Protein AF-A0A1W0WUJ1-F1 (afdb_monomer_lite)

pLDDT: mean 71.99, std 18.96, range [32.66, 98.06]

Sequence (206 aa):
MPKGAREGGKPAAVAKAQRSAKKGTQKGKTRHFTSPEELAAQAAQLDIEREGGDRIRERKAEGSGEESDETSSSGSESESSDEEVEKTKGVSALIEIENPNRVAVKNKKISELTIDTSTAGTQLSRREREEIEKESAKKLHEQLRAEGKTEQARADLARLAIIREEREQAAKKRAAEQTVKDAARASKAEATPSLKKDTPAGSGKK

InterPro domains:
  IPR019380 Casein kinase substrate, phosphoprotein PP28 [PF10252] (99-178)
  IPR039876 28kDa heat- and acid-stable phosphoprotein [PTHR22055] (19-189)

Radius of gyration: 40.78 Å; chains: 1; bounding box: 111×55×112 Å

Organism: Hypsibius exemplaris (NCBI:txid2072580)

Structure (mmCIF, N/CA/C/O backbone):
data_AF-A0A1W0WUJ1-F1
#
_entry.id   AF-A0A1W0WUJ1-F1
#
loop_
_atom_site.group_PDB
_atom_site.id
_atom_site.type_symbol
_atom_site.label_atom_id
_atom_site.label_alt_id
_atom_site.label_comp_id
_atom_site.label_asym_id
_atom_site.label_entity_id
_atom_site.label_seq_id
_atom_site.pdbx_PDB_ins_code
_atom_site.Cartn_x
_atom_site.Cartn_y
_atom_site.Cartn_z
_atom_site.occupancy
_atom_site.B_iso_or_equiv
_atom_site.auth_seq_id
_atom_site.auth_comp_id
_atom_site.auth_asym_id
_atom_site.auth_atom_id
_atom_site.pdbx_PDB_model_num
ATOM 1 N N . MET A 1 1 ? 77.839 -7.928 41.745 1.00 44.44 1 MET A N 1
ATOM 2 C CA . MET A 1 1 ? 76.501 -7.298 41.761 1.00 44.44 1 MET A CA 1
ATOM 3 C C . MET A 1 1 ? 75.631 -7.971 40.706 1.00 44.44 1 MET A C 1
ATOM 5 O O . MET A 1 1 ? 76.076 -8.048 39.568 1.00 44.44 1 MET A O 1
ATOM 9 N N . PRO A 1 2 ? 74.461 -8.516 41.079 1.00 56.06 2 PRO A N 1
ATOM 10 C CA . PRO A 1 2 ? 73.546 -9.224 40.185 1.00 56.06 2 PRO A CA 1
ATOM 11 C C . PRO A 1 2 ? 72.526 -8.253 39.579 1.00 56.06 2 PRO A C 1
ATOM 13 O O . PRO A 1 2 ? 72.126 -7.321 40.269 1.00 56.06 2 PRO A O 1
ATOM 16 N N . LYS A 1 3 ? 72.029 -8.513 38.363 1.00 54.66 3 LYS A N 1
ATOM 17 C CA . LYS A 1 3 ? 70.643 -8.185 37.979 1.00 54.66 3 LYS A CA 1
ATOM 18 C C . LYS A 1 3 ? 70.121 -9.219 36.984 1.00 54.66 3 LYS A C 1
ATOM 20 O O . LYS A 1 3 ? 70.488 -9.214 35.816 1.00 54.66 3 LYS A O 1
ATOM 25 N N . GLY A 1 4 ? 69.276 -10.112 37.491 1.00 50.88 4 GLY A N 1
ATOM 26 C CA . GLY A 1 4 ? 68.314 -10.854 36.689 1.00 50.88 4 GLY A CA 1
ATOM 27 C C . GLY A 1 4 ? 67.012 -10.063 36.529 1.00 50.88 4 GLY A C 1
ATOM 28 O O . GLY A 1 4 ? 66.715 -9.200 37.350 1.00 50.88 4 GLY A O 1
ATOM 29 N N . ALA A 1 5 ? 66.277 -10.384 35.466 1.00 56.19 5 ALA A N 1
ATOM 30 C CA . ALA A 1 5 ? 64.828 -10.241 35.246 1.00 56.19 5 ALA A CA 1
ATOM 31 C C . ALA A 1 5 ? 64.621 -10.714 33.792 1.00 56.19 5 ALA A C 1
ATOM 33 O O . ALA A 1 5 ? 65.123 -10.076 32.875 1.00 56.19 5 ALA A O 1
ATOM 34 N N . ARG A 1 6 ? 64.178 -11.935 33.471 1.00 51.16 6 ARG A N 1
ATOM 35 C CA . ARG A 1 6 ? 62.892 -12.600 33.745 1.00 51.16 6 ARG A CA 1
ATOM 36 C C . ARG A 1 6 ? 61.664 -11.711 33.520 1.00 51.16 6 ARG A C 1
ATOM 38 O O . ARG A 1 6 ? 61.441 -10.752 34.242 1.00 51.16 6 ARG A O 1
ATOM 45 N N . GLU A 1 7 ? 60.883 -12.195 32.555 1.00 50.44 7 GLU A N 1
ATOM 46 C CA . GLU A 1 7 ? 59.457 -11.999 32.294 1.00 50.44 7 GLU A CA 1
ATOM 47 C C . GLU A 1 7 ? 58.978 -10.716 31.607 1.00 50.44 7 GLU A C 1
ATOM 49 O O . GLU A 1 7 ? 59.030 -9.607 32.118 1.00 50.44 7 GLU A O 1
ATOM 54 N N . GLY A 1 8 ? 58.399 -1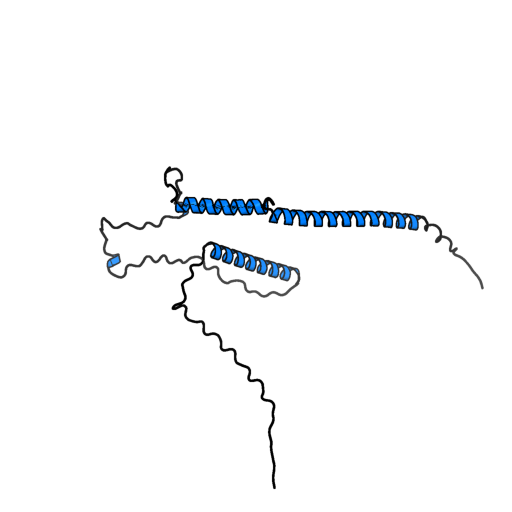0.948 30.429 1.00 46.00 8 GLY A N 1
ATOM 55 C CA . GLY A 1 8 ? 57.543 -10.032 29.688 1.00 46.00 8 GLY A CA 1
ATOM 56 C C . GLY A 1 8 ? 56.753 -10.803 28.631 1.00 46.00 8 GLY A C 1
ATOM 57 O O . GLY A 1 8 ? 56.692 -10.394 27.475 1.00 46.00 8 GLY A O 1
ATOM 58 N N . GLY A 1 9 ? 56.224 -11.978 28.998 1.00 48.25 9 GLY A N 1
ATOM 59 C CA . GLY A 1 9 ? 55.268 -12.704 28.169 1.00 48.25 9 GLY A CA 1
ATOM 60 C C . GLY A 1 9 ? 54.026 -11.839 27.977 1.00 48.25 9 GLY A C 1
ATOM 61 O O . GLY A 1 9 ? 53.421 -11.393 28.949 1.00 48.25 9 GLY A O 1
ATOM 62 N N . LYS A 1 10 ? 53.676 -11.561 26.719 1.00 56.03 10 LYS A N 1
ATOM 63 C CA . LYS A 1 10 ? 52.449 -10.846 26.351 1.00 56.03 10 LYS A CA 1
ATOM 64 C C . LYS A 1 10 ? 51.261 -11.532 27.047 1.00 56.03 10 LYS A C 1
ATOM 66 O O . LYS A 1 10 ? 51.126 -12.746 26.884 1.00 56.03 10 LYS A O 1
ATOM 71 N N . PRO A 1 11 ? 50.407 -10.822 27.804 1.00 51.59 11 PRO A N 1
ATOM 72 C CA . PRO A 1 11 ? 49.261 -11.465 28.422 1.00 51.59 11 PRO A CA 1
ATOM 73 C C . PRO A 1 11 ? 48.310 -11.945 27.323 1.00 51.59 11 PRO A C 1
ATOM 75 O O . PRO A 1 11 ? 47.863 -11.164 26.480 1.00 51.59 11 PRO A O 1
ATOM 78 N N . ALA A 1 12 ? 48.034 -13.249 27.329 1.00 54.56 12 ALA A N 1
ATOM 79 C CA . ALA A 1 12 ? 46.986 -13.862 26.534 1.00 54.56 12 ALA A CA 1
ATOM 80 C C . ALA A 1 12 ? 45.669 -13.110 26.772 1.00 54.56 12 ALA A C 1
ATOM 82 O O . ALA A 1 12 ? 45.297 -12.837 27.916 1.00 54.56 12 ALA A O 1
ATOM 83 N N . ALA A 1 13 ? 44.972 -12.761 25.691 1.00 53.78 13 ALA A N 1
ATOM 84 C CA . ALA A 1 13 ? 43.643 -12.179 25.765 1.00 53.78 13 ALA A CA 1
ATOM 85 C C . ALA A 1 13 ? 42.727 -13.141 26.534 1.00 53.78 13 ALA A C 1
ATOM 87 O O . ALA A 1 13 ? 42.386 -14.219 26.049 1.00 53.78 13 ALA A O 1
ATOM 88 N N . VAL A 1 14 ? 42.347 -12.757 27.753 1.00 51.81 14 VAL A N 1
ATOM 89 C CA . VAL A 1 14 ? 41.320 -13.448 28.528 1.00 51.81 14 VAL A CA 1
ATOM 90 C C . VAL A 1 14 ? 40.022 -13.313 27.740 1.00 51.81 14 VAL A C 1
ATOM 92 O O . VAL A 1 14 ? 39.426 -12.236 27.685 1.00 51.81 14 VAL A O 1
ATOM 95 N N . ALA A 1 15 ? 39.609 -14.400 27.090 1.00 56.72 15 ALA A N 1
ATOM 96 C CA . ALA A 1 15 ? 38.311 -14.504 26.450 1.00 56.72 15 ALA A CA 1
ATOM 97 C C . ALA A 1 15 ? 37.241 -14.198 27.505 1.00 56.72 15 ALA A C 1
ATOM 99 O O .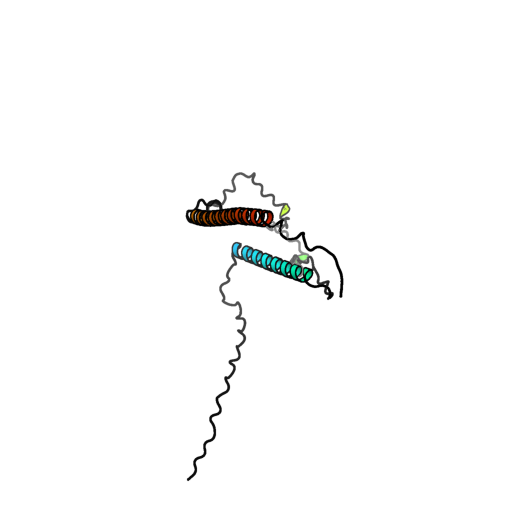 ALA A 1 15 ? 37.017 -14.960 28.447 1.00 56.72 15 ALA A O 1
ATOM 100 N N . LYS A 1 16 ? 36.611 -13.030 27.378 1.00 54.12 16 LYS A N 1
ATOM 101 C CA . LYS A 1 16 ? 35.491 -12.623 28.217 1.00 54.12 16 LYS A CA 1
ATOM 102 C C . LYS A 1 16 ? 34.333 -13.555 27.882 1.00 54.12 16 LYS A C 1
ATOM 104 O O . LYS A 1 16 ? 33.637 -13.339 26.895 1.00 54.12 16 LYS A O 1
ATOM 109 N N . ALA A 1 17 ? 34.167 -14.607 28.682 1.00 56.97 17 ALA A N 1
ATOM 110 C CA . ALA A 1 17 ? 33.019 -15.495 28.617 1.00 56.97 17 ALA A CA 1
ATOM 111 C C . ALA A 1 17 ? 31.746 -14.638 28.583 1.00 56.97 17 ALA A C 1
ATOM 113 O O . ALA A 1 17 ? 31.459 -13.886 29.523 1.00 56.97 17 ALA A O 1
ATOM 114 N N . GLN A 1 18 ? 31.021 -14.704 27.466 1.00 59.91 18 GLN A N 1
ATOM 115 C CA . GLN A 1 18 ? 29.701 -14.112 27.340 1.00 59.91 18 GLN A CA 1
ATOM 116 C C . GLN A 1 18 ? 28.813 -14.817 28.362 1.00 59.91 18 GLN A C 1
ATOM 118 O O . GLN A 1 18 ? 28.440 -15.975 28.196 1.00 59.91 18 GLN A O 1
ATOM 123 N N . ARG A 1 19 ? 28.535 -14.138 29.478 1.00 56.25 19 ARG A N 1
ATOM 124 C CA . ARG A 1 19 ? 27.577 -14.621 30.471 1.00 56.25 19 ARG A CA 1
ATOM 125 C C . ARG A 1 19 ? 26.237 -14.726 29.754 1.00 56.25 19 ARG A C 1
ATOM 127 O O . ARG A 1 19 ? 25.692 -13.706 29.337 1.00 56.25 19 ARG A O 1
ATOM 134 N N . SER A 1 20 ? 25.736 -15.947 29.593 1.00 58.91 20 SER A N 1
ATOM 135 C CA . SER A 1 20 ? 24.393 -16.221 29.089 1.00 58.91 20 SER A CA 1
ATOM 136 C C . SER A 1 20 ? 23.399 -15.354 29.858 1.00 58.91 20 SER A C 1
ATOM 138 O O . SER A 1 20 ? 23.287 -15.479 31.083 1.00 58.91 20 SER A O 1
ATOM 140 N N . ALA A 1 21 ? 22.722 -14.443 29.158 1.00 61.56 21 ALA A N 1
ATOM 141 C CA . ALA A 1 21 ? 21.706 -13.586 29.743 1.00 61.56 21 ALA A CA 1
ATOM 142 C C . ALA A 1 21 ? 20.645 -14.474 30.403 1.00 61.56 21 ALA A C 1
ATOM 144 O O . ALA A 1 21 ? 19.904 -15.198 29.739 1.00 61.56 21 ALA A O 1
ATOM 145 N N . LYS A 1 22 ? 20.607 -14.457 31.736 1.00 61.78 22 LYS A N 1
ATOM 146 C CA . LYS A 1 22 ? 19.584 -15.142 32.518 1.00 61.78 22 LYS A CA 1
ATOM 147 C C . LYS A 1 22 ? 18.243 -14.538 32.104 1.00 61.78 22 LYS A C 1
ATOM 149 O O . LYS A 1 22 ? 18.029 -13.353 32.341 1.00 61.78 22 LYS A O 1
ATOM 154 N N . LYS A 1 23 ? 17.393 -15.330 31.433 1.00 66.19 23 LYS A N 1
ATOM 155 C CA . LYS A 1 23 ? 16.030 -14.961 31.011 1.00 66.19 23 LYS A CA 1
ATOM 156 C C . LYS A 1 23 ? 15.307 -14.394 32.236 1.00 66.19 23 LYS A C 1
ATOM 158 O O . LYS A 1 23 ? 14.924 -15.134 33.139 1.00 66.19 23 LYS A O 1
ATOM 163 N N . GLY A 1 24 ? 15.252 -13.066 32.311 1.00 58.81 24 GLY A N 1
ATOM 164 C CA . GLY A 1 24 ? 14.667 -12.340 33.426 1.00 58.81 24 GLY A CA 1
ATOM 165 C C . GLY A 1 24 ? 13.202 -12.719 33.537 1.00 58.81 24 GLY A C 1
ATOM 166 O O . GLY A 1 24 ? 12.468 -12.702 32.552 1.00 58.81 24 GLY A O 1
ATOM 167 N N . THR A 1 25 ? 12.799 -13.113 34.735 1.00 65.00 25 THR A N 1
ATOM 168 C CA . THR A 1 25 ? 11.425 -13.460 35.072 1.00 65.00 25 THR A CA 1
ATOM 169 C C . THR A 1 25 ? 10.477 -12.345 34.635 1.00 65.00 25 THR A C 1
ATOM 171 O O . THR A 1 25 ? 10.680 -11.190 35.004 1.00 65.00 25 THR A O 1
ATOM 174 N N . GLN A 1 26 ? 9.418 -12.704 33.906 1.00 69.81 26 GLN A N 1
ATOM 175 C CA . GLN A 1 26 ? 8.281 -11.860 33.508 1.00 69.81 26 GLN A CA 1
ATOM 176 C C . GLN A 1 26 ? 7.439 -11.421 34.730 1.00 69.81 26 GLN A C 1
ATOM 178 O O . GLN A 1 26 ? 6.215 -11.457 34.716 1.00 69.81 26 GLN A O 1
ATOM 183 N N . LYS A 1 27 ? 8.069 -11.090 35.855 1.00 72.94 27 LYS A N 1
ATOM 184 C CA . LYS A 1 27 ? 7.406 -10.574 37.050 1.00 72.94 27 LYS A CA 1
ATOM 185 C C . LYS A 1 27 ? 7.822 -9.114 37.166 1.00 72.94 27 LYS A C 1
ATOM 187 O O . LYS A 1 27 ? 8.995 -8.828 37.368 1.00 72.94 27 LYS A O 1
ATOM 192 N N . GLY A 1 28 ? 6.873 -8.208 36.940 1.00 73.44 28 GLY A N 1
ATOM 193 C CA . GLY A 1 28 ? 7.101 -6.757 36.954 1.00 73.44 28 GLY A CA 1
ATOM 194 C C . GLY A 1 28 ? 7.360 -6.111 35.588 1.00 73.44 28 GLY A C 1
ATOM 195 O O . GLY A 1 28 ? 7.469 -4.891 35.522 1.00 73.44 28 GLY A O 1
ATOM 196 N N . LYS A 1 29 ? 7.410 -6.879 34.489 1.00 80.00 29 LYS A N 1
ATOM 197 C CA . LYS A 1 29 ? 7.387 -6.297 33.139 1.00 80.00 29 LYS A CA 1
ATOM 198 C C . LYS A 1 29 ? 5.946 -5.940 32.778 1.00 80.00 29 LYS A C 1
ATOM 200 O O . LYS A 1 29 ? 5.048 -6.762 32.962 1.00 80.00 29 LYS A O 1
ATOM 205 N N . THR A 1 30 ? 5.732 -4.717 32.299 1.00 78.94 30 THR A N 1
ATOM 206 C CA . THR A 1 30 ? 4.429 -4.242 31.823 1.00 78.94 30 THR A CA 1
ATOM 207 C C . THR A 1 30 ? 3.851 -5.250 30.835 1.00 78.94 30 THR A C 1
ATOM 209 O O . THR A 1 30 ? 4.526 -5.659 29.887 1.00 78.94 30 THR A O 1
ATOM 212 N N . ARG A 1 31 ? 2.620 -5.711 31.085 1.00 82.25 31 ARG A N 1
ATOM 213 C CA . ARG A 1 31 ? 1.920 -6.601 30.155 1.00 82.25 31 ARG A CA 1
ATOM 214 C C . ARG A 1 31 ? 1.564 -5.772 28.926 1.00 82.25 31 ARG A C 1
ATOM 216 O O . ARG A 1 31 ? 0.685 -4.921 28.997 1.00 82.25 31 ARG A O 1
ATOM 223 N N . HIS A 1 32 ? 2.279 -5.994 27.833 1.00 82.81 32 HIS A N 1
ATOM 224 C CA . HIS A 1 32 ? 1.897 -5.456 26.537 1.00 82.81 32 HIS A CA 1
ATOM 225 C C . HIS A 1 32 ? 0.812 -6.372 25.975 1.00 82.81 32 HIS A C 1
ATOM 227 O O . HIS A 1 32 ? 1.049 -7.564 25.787 1.00 82.81 32 HIS A O 1
ATOM 233 N N . PHE A 1 33 ? -0.389 -5.831 25.790 1.00 82.50 33 PHE A N 1
ATOM 234 C CA . PHE A 1 33 ? -1.409 -6.495 24.991 1.00 82.50 33 PHE A CA 1
ATOM 235 C C . PHE A 1 33 ? -1.021 -6.284 23.532 1.00 82.50 33 PHE A C 1
ATOM 237 O O . PHE A 1 33 ? -0.969 -5.141 23.079 1.00 82.50 33 PHE A O 1
ATOM 244 N N . THR A 1 34 ? -0.684 -7.363 22.829 1.00 87.88 34 THR A N 1
ATOM 245 C CA . THR A 1 34 ? -0.455 -7.308 21.385 1.00 87.88 34 THR A CA 1
ATOM 246 C C . THR A 1 34 ? -1.745 -6.864 20.717 1.00 87.88 34 THR A C 1
ATOM 248 O O . THR A 1 34 ? -2.820 -7.402 21.001 1.00 87.88 34 THR A O 1
ATOM 251 N N . SER A 1 35 ? -1.647 -5.840 19.874 1.00 91.31 35 SER A N 1
ATOM 252 C CA . SER A 1 35 ? -2.807 -5.358 19.127 1.00 91.31 35 SER A CA 1
ATOM 253 C C . SER A 1 35 ? -3.268 -6.434 18.128 1.00 91.31 35 SER A C 1
ATOM 255 O O . SER A 1 35 ? -2.445 -7.239 17.681 1.00 91.31 35 SER A O 1
ATOM 257 N N . PRO A 1 36 ? -4.560 -6.485 17.755 1.00 86.94 36 PRO A N 1
ATOM 258 C CA . PRO A 1 36 ? -5.041 -7.447 16.758 1.00 86.94 36 PRO A CA 1
ATOM 259 C C . PRO A 1 36 ? -4.318 -7.298 15.409 1.00 86.94 36 PRO A C 1
ATOM 261 O O . PRO A 1 36 ? -4.086 -8.287 14.721 1.00 86.94 36 PRO A O 1
ATOM 264 N N . GLU A 1 37 ? -3.887 -6.082 15.068 1.00 87.06 37 GLU A N 1
ATOM 265 C CA . GLU A 1 37 ? -3.063 -5.792 13.890 1.00 87.06 37 GLU A CA 1
ATOM 266 C C . GLU A 1 37 ? -1.665 -6.422 13.993 1.00 87.06 37 GLU A C 1
ATOM 268 O O . GLU A 1 37 ? -1.167 -6.995 13.029 1.00 87.06 37 GLU A O 1
ATOM 273 N N . GLU A 1 38 ? -1.049 -6.385 15.174 1.00 87.25 38 GLU A N 1
ATOM 274 C CA . GLU A 1 38 ? 0.270 -6.978 15.418 1.00 87.25 38 GLU A CA 1
ATOM 275 C C . GLU A 1 38 ? 0.225 -8.513 15.406 1.00 87.25 38 GLU A C 1
ATOM 277 O O . GLU A 1 38 ? 1.157 -9.153 14.919 1.00 87.25 38 GLU A O 1
ATOM 282 N N . LEU A 1 39 ? -0.880 -9.109 15.868 1.00 86.00 39 LEU A N 1
ATOM 283 C CA . LEU A 1 39 ? -1.123 -10.550 15.743 1.00 86.00 39 LEU A CA 1
ATOM 284 C C . LEU A 1 39 ? -1.315 -10.967 14.280 1.00 86.00 39 LEU A C 1
ATOM 286 O O . LEU A 1 39 ? -0.728 -11.958 13.851 1.00 86.00 39 LEU A O 1
ATOM 290 N N . ALA A 1 40 ? -2.083 -10.200 13.503 1.00 89.19 40 ALA A N 1
ATOM 291 C CA . ALA A 1 40 ? -2.264 -10.456 12.075 1.00 89.19 40 ALA A CA 1
ATOM 292 C C . ALA A 1 40 ? -0.953 -10.284 11.291 1.00 89.19 40 ALA A C 1
ATOM 294 O O . ALA A 1 40 ? -0.640 -11.093 10.421 1.00 89.19 40 ALA A O 1
ATOM 295 N N . ALA A 1 41 ? -0.151 -9.271 11.629 1.00 90.25 41 ALA A N 1
ATOM 296 C CA . ALA A 1 41 ? 1.158 -9.055 11.024 1.00 90.25 41 ALA A CA 1
ATOM 297 C C . ALA A 1 41 ? 2.145 -10.185 11.358 1.00 90.25 41 ALA A C 1
ATOM 299 O O . ALA A 1 41 ? 2.884 -10.619 10.477 1.00 90.25 41 ALA A O 1
ATOM 300 N N . GLN A 1 42 ? 2.142 -10.694 12.596 1.00 89.75 42 GLN A N 1
ATOM 301 C CA . GLN A 1 42 ? 2.938 -11.871 12.959 1.00 89.75 42 GLN A CA 1
ATOM 302 C C . GLN A 1 42 ? 2.478 -13.125 12.217 1.00 89.75 42 GLN A C 1
ATOM 304 O O . GLN A 1 42 ? 3.322 -13.864 11.721 1.00 89.75 42 GLN A O 1
ATOM 309 N N . ALA A 1 43 ? 1.168 -13.350 12.093 1.00 90.00 43 ALA A N 1
ATOM 310 C CA . ALA A 1 43 ? 0.637 -14.471 11.322 1.00 90.00 43 ALA A CA 1
ATOM 311 C C . ALA A 1 43 ? 1.074 -14.392 9.849 1.00 90.00 43 ALA A C 1
ATOM 313 O O . ALA A 1 43 ? 1.637 -15.347 9.326 1.00 90.00 43 ALA A O 1
ATOM 314 N N . ALA A 1 44 ? 0.948 -13.218 9.223 1.00 89.88 44 ALA A N 1
ATOM 315 C CA . ALA A 1 44 ? 1.386 -13.005 7.845 1.00 89.88 44 ALA A CA 1
ATOM 316 C C . ALA A 1 44 ? 2.904 -13.190 7.664 1.00 89.88 44 ALA A C 1
ATOM 318 O O . ALA A 1 44 ? 3.344 -13.721 6.648 1.00 89.88 44 ALA A O 1
ATOM 319 N N . GLN A 1 45 ? 3.723 -12.776 8.638 1.00 87.94 45 GLN A N 1
ATOM 320 C CA . GLN A 1 45 ? 5.170 -13.024 8.606 1.00 87.94 45 GLN A CA 1
ATOM 321 C C . GLN A 1 45 ? 5.490 -14.518 8.676 1.00 87.94 45 GLN A C 1
ATOM 323 O O . GLN A 1 45 ? 6.315 -14.992 7.900 1.00 87.94 45 GLN A O 1
ATOM 328 N N . LEU A 1 46 ? 4.814 -15.262 9.554 1.00 86.56 46 LEU A N 1
ATOM 329 C CA . LEU A 1 46 ? 4.988 -16.710 9.671 1.00 86.56 46 LEU A CA 1
ATOM 330 C C . LEU A 1 46 ? 4.535 -17.449 8.407 1.00 86.56 46 LEU A C 1
ATOM 332 O O . LEU A 1 46 ? 5.197 -18.400 7.995 1.00 86.56 46 LEU A O 1
ATOM 336 N N . ASP A 1 47 ? 3.465 -16.991 7.757 1.00 86.38 47 ASP A N 1
ATOM 337 C CA . ASP A 1 47 ? 3.005 -17.551 6.484 1.00 86.38 47 ASP A CA 1
ATOM 338 C C . ASP A 1 47 ? 4.023 -17.298 5.363 1.00 86.38 47 ASP A C 1
ATOM 340 O O . ASP A 1 47 ? 4.372 -18.219 4.628 1.00 86.38 47 ASP A O 1
ATOM 344 N N . ILE A 1 48 ? 4.593 -16.090 5.282 1.00 84.75 48 ILE A N 1
ATOM 345 C CA . ILE A 1 48 ? 5.657 -15.765 4.317 1.00 84.75 48 ILE A CA 1
ATOM 346 C C . ILE A 1 48 ? 6.922 -16.590 4.584 1.00 84.75 48 ILE A C 1
ATOM 348 O O . ILE A 1 48 ? 7.565 -17.050 3.640 1.00 84.75 48 ILE A O 1
ATOM 352 N N . GLU A 1 49 ? 7.303 -16.788 5.847 1.00 85.38 49 GLU A N 1
ATOM 353 C CA . GLU A 1 49 ? 8.453 -17.619 6.213 1.00 85.38 49 GLU A CA 1
ATOM 354 C C . GLU A 1 49 ? 8.220 -19.094 5.876 1.00 85.38 49 GLU A C 1
ATOM 356 O O . GLU A 1 49 ? 9.126 -19.757 5.362 1.00 85.38 49 GLU A O 1
ATOM 361 N N . ARG A 1 50 ? 7.003 -19.600 6.100 1.00 82.50 50 ARG A N 1
ATOM 362 C CA . ARG A 1 50 ? 6.603 -20.962 5.734 1.00 82.50 50 ARG A CA 1
ATOM 363 C C . ARG A 1 50 ? 6.616 -21.155 4.223 1.00 82.50 50 ARG A C 1
ATOM 365 O O . ARG A 1 50 ? 7.282 -22.064 3.735 1.00 82.50 50 ARG A O 1
ATOM 372 N N . GLU A 1 51 ? 5.967 -20.262 3.481 1.00 79.56 51 GLU A N 1
ATOM 373 C CA . GLU A 1 51 ? 5.972 -20.283 2.019 1.00 79.56 51 GLU A CA 1
ATOM 374 C C . GLU A 1 51 ? 7.384 -20.111 1.449 1.00 79.56 51 GLU A C 1
ATOM 376 O O . GLU A 1 51 ? 7.745 -20.746 0.460 1.00 79.56 51 GLU A O 1
ATOM 381 N N . GLY A 1 52 ? 8.209 -19.259 2.060 1.00 78.25 52 GLY A N 1
ATOM 382 C CA . GLY A 1 52 ? 9.609 -19.087 1.691 1.00 78.25 52 GLY A CA 1
ATOM 383 C C . GLY A 1 52 ? 10.419 -20.364 1.917 1.00 78.25 52 GLY A C 1
ATOM 384 O O . GLY A 1 52 ? 11.202 -20.755 1.051 1.00 78.25 52 GLY A O 1
ATOM 385 N N . GLY A 1 53 ? 10.198 -21.042 3.044 1.00 73.19 53 GLY A N 1
ATOM 386 C CA . GLY A 1 53 ? 10.802 -22.333 3.364 1.00 73.19 53 GLY A CA 1
ATOM 387 C C . GLY A 1 53 ? 10.399 -23.438 2.387 1.00 73.19 53 GLY A C 1
ATOM 388 O O . GLY A 1 53 ? 11.264 -24.188 1.929 1.00 73.19 53 GLY A O 1
ATOM 389 N N . ASP A 1 54 ? 9.124 -23.500 2.006 1.00 69.06 54 ASP A N 1
ATOM 390 C CA . ASP A 1 54 ? 8.613 -24.495 1.060 1.00 69.06 54 ASP A CA 1
ATOM 391 C C . ASP A 1 54 ? 9.129 -24.239 -0.366 1.00 69.06 54 ASP A C 1
ATOM 393 O O . ASP A 1 54 ? 9.633 -25.160 -1.006 1.00 69.06 54 ASP A O 1
ATOM 397 N N . ARG A 1 55 ? 9.197 -22.979 -0.818 1.00 67.94 55 ARG A N 1
ATOM 398 C CA . ARG A 1 55 ? 9.821 -22.621 -2.111 1.00 67.94 55 ARG A CA 1
ATOM 399 C C . ARG A 1 55 ? 11.320 -22.935 -2.162 1.00 67.94 55 ARG A C 1
ATOM 401 O O . ARG A 1 55 ? 11.855 -23.252 -3.225 1.00 67.94 55 ARG A O 1
ATOM 408 N N . ILE A 1 56 ? 12.033 -22.820 -1.037 1.00 69.12 56 ILE A N 1
ATOM 409 C CA . ILE A 1 56 ? 13.452 -23.207 -0.946 1.00 69.12 56 ILE A CA 1
ATOM 410 C C . ILE A 1 56 ? 13.597 -24.732 -1.029 1.00 69.12 56 ILE A C 1
ATOM 412 O O . ILE A 1 56 ? 14.524 -25.217 -1.681 1.00 69.12 56 ILE A O 1
ATOM 416 N N . ARG A 1 57 ? 12.687 -25.491 -0.407 1.00 68.81 57 ARG A N 1
ATOM 417 C CA . ARG A 1 57 ? 12.663 -26.959 -0.478 1.00 68.81 57 ARG A CA 1
ATOM 418 C C . ARG A 1 57 ? 12.326 -27.460 -1.881 1.00 68.81 57 ARG A C 1
ATOM 420 O O . ARG A 1 57 ? 13.035 -28.336 -2.364 1.00 68.81 57 ARG A O 1
ATOM 427 N N . GLU A 1 58 ? 11.351 -26.859 -2.561 1.00 62.09 58 GLU A N 1
ATOM 428 C CA . GLU A 1 58 ? 11.013 -27.179 -3.957 1.00 62.09 58 GLU A CA 1
ATOM 429 C C . GLU A 1 58 ? 12.200 -26.929 -4.896 1.00 62.09 58 GLU A C 1
ATOM 431 O O . GLU A 1 58 ? 12.619 -27.825 -5.624 1.00 62.09 58 GLU A O 1
ATOM 436 N N . ARG A 1 59 ? 12.861 -25.767 -4.793 1.00 64.75 59 ARG A N 1
ATOM 437 C CA . ARG A 1 59 ? 14.070 -25.479 -5.592 1.00 64.75 59 ARG A CA 1
ATOM 438 C C . ARG A 1 59 ? 15.234 -26.427 -5.309 1.00 64.75 59 ARG A C 1
ATOM 440 O O . ARG A 1 59 ? 16.068 -26.641 -6.185 1.00 64.75 59 ARG A O 1
ATOM 447 N N . LYS A 1 60 ? 15.329 -26.962 -4.089 1.00 65.06 60 LYS A N 1
ATOM 448 C CA . LYS A 1 60 ? 16.359 -27.938 -3.713 1.00 65.06 60 LYS A CA 1
ATOM 449 C C . LYS A 1 60 ? 16.021 -29.345 -4.227 1.00 65.06 60 LYS A C 1
ATOM 451 O O . LYS A 1 60 ? 16.940 -30.072 -4.589 1.00 65.06 60 LYS A O 1
ATOM 456 N N . ALA A 1 61 ? 14.738 -29.698 -4.306 1.00 57.28 61 ALA A N 1
ATOM 457 C CA . ALA A 1 61 ? 14.261 -30.966 -4.856 1.00 57.28 61 ALA A CA 1
ATOM 458 C C . ALA A 1 61 ? 14.380 -31.033 -6.393 1.00 57.28 61 ALA A C 1
ATOM 460 O O . ALA A 1 61 ? 14.681 -32.089 -6.936 1.00 57.28 61 ALA A O 1
ATOM 461 N N . GLU A 1 62 ? 14.229 -29.910 -7.102 1.00 53.59 62 GLU A N 1
ATOM 462 C CA . GLU A 1 62 ? 14.332 -29.863 -8.573 1.00 53.59 62 GLU A CA 1
ATOM 463 C C . GLU A 1 62 ? 15.780 -29.829 -9.112 1.00 53.59 62 GLU A C 1
ATOM 465 O O . GLU A 1 62 ? 15.999 -29.944 -10.317 1.00 53.59 62 GLU A O 1
ATOM 470 N N . GLY A 1 63 ? 16.783 -29.677 -8.237 1.00 51.12 63 GLY A N 1
ATOM 471 C CA . GLY A 1 63 ? 18.200 -29.547 -8.610 1.00 51.12 63 GLY A CA 1
ATOM 472 C C . GLY A 1 63 ? 19.114 -30.709 -8.204 1.00 51.12 63 GLY A C 1
ATOM 473 O O . GLY A 1 63 ? 20.308 -30.654 -8.493 1.00 51.12 63 GLY A O 1
ATOM 474 N N . SER A 1 64 ? 18.602 -31.736 -7.524 1.00 43.09 64 SER A N 1
ATOM 475 C CA . SER A 1 64 ? 19.420 -32.799 -6.930 1.00 43.09 64 SER A CA 1
ATOM 476 C C . SER A 1 64 ? 18.771 -34.158 -7.154 1.00 43.09 64 SER A C 1
ATOM 478 O O . SER A 1 64 ? 17.807 -34.510 -6.480 1.00 43.09 64 SER A O 1
ATOM 480 N N . GLY A 1 65 ? 19.308 -34.926 -8.101 1.00 46.69 65 GLY A N 1
ATOM 481 C CA . GLY A 1 65 ? 19.031 -36.353 -8.184 1.00 46.69 65 GLY A CA 1
ATOM 482 C C . GLY A 1 65 ? 19.597 -37.069 -6.957 1.00 46.69 65 GLY A C 1
ATOM 483 O O . GLY A 1 65 ? 20.789 -36.962 -6.696 1.00 46.69 65 GLY A O 1
ATOM 484 N N . GLU A 1 66 ? 18.707 -37.785 -6.270 1.00 39.81 66 GLU A N 1
ATOM 485 C CA . GLU A 1 66 ? 18.958 -38.978 -5.450 1.00 39.81 66 GLU A CA 1
ATOM 486 C C . GLU A 1 66 ? 19.737 -38.811 -4.137 1.00 39.81 66 GLU A C 1
ATOM 488 O O . GLU A 1 66 ? 20.958 -38.831 -4.117 1.00 39.81 66 GLU A O 1
ATOM 493 N N . GLU A 1 67 ? 18.995 -38.756 -3.023 1.00 34.41 67 GLU A N 1
ATOM 494 C CA . GLU A 1 67 ? 19.190 -39.651 -1.870 1.00 34.41 67 GLU A CA 1
ATOM 495 C C . GLU A 1 67 ? 18.062 -39.480 -0.835 1.00 34.41 67 GLU A C 1
ATOM 497 O O . GLU A 1 67 ? 17.772 -38.386 -0.348 1.00 34.41 67 GLU A O 1
ATOM 502 N N . SER A 1 68 ? 17.382 -40.595 -0.566 1.00 40.69 68 SER A N 1
ATOM 503 C CA . SER A 1 68 ? 16.297 -40.755 0.399 1.00 40.69 68 SER A CA 1
ATOM 504 C C . SER A 1 68 ? 16.778 -40.581 1.840 1.00 40.69 68 SER A C 1
ATOM 506 O O . SER A 1 68 ? 17.740 -41.229 2.242 1.00 40.69 68 SER A O 1
ATOM 508 N N . ASP A 1 69 ? 16.025 -39.828 2.644 1.00 33.09 69 ASP A N 1
ATOM 509 C CA . ASP A 1 69 ? 15.933 -40.062 4.088 1.00 33.09 69 ASP A CA 1
ATOM 510 C C . ASP A 1 69 ? 14.459 -39.984 4.510 1.00 33.09 69 ASP A C 1
ATOM 512 O O . ASP A 1 69 ? 13.784 -38.957 4.404 1.00 33.09 69 ASP A O 1
ATOM 516 N N . GLU A 1 70 ? 13.957 -41.149 4.901 1.00 40.47 70 GLU A N 1
ATOM 517 C CA . GLU A 1 70 ? 12.637 -41.415 5.452 1.00 40.47 70 GLU A CA 1
ATOM 518 C C . GLU A 1 70 ? 12.530 -40.818 6.859 1.00 40.47 70 GLU A C 1
ATOM 520 O O . GLU A 1 70 ? 13.043 -41.391 7.816 1.00 40.47 70 GLU A O 1
ATOM 525 N N . THR A 1 71 ? 11.791 -39.720 7.020 1.00 32.66 71 THR A N 1
ATOM 526 C CA . THR A 1 71 ? 11.119 -39.410 8.296 1.00 32.66 71 THR A CA 1
ATOM 527 C C . THR A 1 71 ? 9.714 -38.874 8.028 1.00 32.66 71 THR A C 1
ATOM 529 O O . THR A 1 71 ? 9.394 -37.699 8.201 1.00 32.66 71 THR A O 1
ATOM 532 N N . SER A 1 72 ? 8.843 -39.773 7.571 1.00 43.53 72 SER A N 1
ATOM 533 C CA . SER A 1 72 ? 7.401 -39.586 7.689 1.00 43.53 72 SER A CA 1
ATOM 534 C C . SER A 1 72 ? 6.952 -39.900 9.127 1.00 43.53 72 SER A C 1
ATOM 536 O O . SER A 1 72 ? 7.514 -40.762 9.796 1.00 43.53 72 SER A O 1
ATOM 538 N N . SER A 1 73 ? 5.905 -39.203 9.580 1.00 39.72 73 SER A N 1
ATOM 539 C CA . SER A 1 73 ? 5.147 -39.428 10.824 1.00 39.72 73 SER A CA 1
ATOM 540 C C . SER A 1 73 ? 5.647 -38.760 12.117 1.00 39.72 73 SER A C 1
ATOM 542 O O . SER A 1 73 ? 6.256 -39.370 12.990 1.00 39.72 73 SER A O 1
ATOM 544 N N . SER A 1 74 ? 5.198 -37.523 12.319 1.00 37.66 74 SER A N 1
ATOM 545 C CA . SER A 1 74 ? 4.699 -37.049 13.618 1.00 37.66 74 SER A CA 1
ATOM 546 C C . SER A 1 74 ? 3.562 -36.081 13.287 1.00 37.66 74 SER A C 1
ATOM 548 O O . SER A 1 74 ? 3.792 -34.980 12.803 1.00 37.66 74 SER A O 1
ATOM 550 N N . GLY A 1 75 ? 2.325 -36.558 13.210 1.00 39.31 75 GLY A N 1
ATOM 551 C CA . GLY A 1 75 ? 1.514 -36.724 14.412 1.00 39.31 75 GLY A CA 1
ATOM 552 C C . GLY A 1 75 ? 0.609 -35.503 14.540 1.00 39.31 75 GLY A C 1
ATOM 553 O O . GLY A 1 75 ? 0.794 -34.662 15.413 1.00 39.31 75 GLY A O 1
ATOM 554 N N . SER A 1 76 ? -0.314 -35.369 13.585 1.00 44.59 76 SER A N 1
ATOM 555 C CA . SER A 1 76 ? -1.426 -34.426 13.654 1.00 44.59 76 SER A CA 1
ATOM 556 C C . SER A 1 76 ? -2.386 -34.917 14.736 1.00 44.59 76 SER A C 1
ATOM 558 O O . SER A 1 76 ? -3.360 -35.603 14.435 1.00 44.59 76 SER A O 1
ATOM 560 N N . GLU A 1 77 ? -2.101 -34.579 15.990 1.00 34.22 77 GLU A N 1
ATOM 561 C CA . GLU A 1 77 ? -3.014 -34.821 17.106 1.00 34.22 77 GLU A CA 1
ATOM 562 C C . GLU A 1 77 ? -4.108 -33.750 17.086 1.00 34.22 77 GLU A C 1
ATOM 564 O O . GLU A 1 77 ? -3.980 -32.639 17.600 1.00 34.22 77 GLU A O 1
ATOM 569 N N . SER A 1 78 ? -5.176 -34.123 16.391 1.00 38.41 78 SER A N 1
ATOM 570 C CA . SER A 1 78 ? -6.513 -33.565 16.499 1.00 38.41 78 SER A CA 1
ATOM 571 C C . SER A 1 78 ? -7.004 -33.615 17.950 1.00 38.41 78 SER A C 1
ATOM 573 O O . SER A 1 78 ? -6.915 -34.651 18.597 1.00 38.41 78 SER A O 1
ATOM 575 N N . GLU A 1 79 ? -7.604 -32.508 18.390 1.00 44.38 79 GLU A N 1
ATOM 576 C CA . GLU A 1 79 ? -8.722 -32.441 19.338 1.00 44.38 79 GLU A CA 1
ATOM 577 C C . GLU A 1 79 ? -8.603 -33.241 20.649 1.00 44.38 79 GLU A C 1
ATOM 579 O O . GLU A 1 79 ? -9.055 -34.376 20.769 1.00 44.38 79 GLU A O 1
ATOM 584 N N . SER A 1 80 ? -8.161 -32.557 21.703 1.00 40.00 80 SER A N 1
ATOM 585 C CA . SER A 1 80 ? -8.754 -32.753 23.028 1.00 40.00 80 SER A CA 1
ATOM 586 C C . SER A 1 80 ? -8.673 -31.443 23.803 1.00 40.00 80 SER A C 1
ATOM 588 O O . SER A 1 80 ? -7.930 -31.311 24.776 1.00 40.00 80 SER A O 1
ATOM 590 N N . SER A 1 81 ? -9.442 -30.446 23.353 1.00 39.25 81 SER A N 1
ATOM 591 C CA . SER A 1 81 ? -9.937 -29.429 24.275 1.00 39.25 81 SER A CA 1
ATOM 592 C C . SER A 1 81 ? -10.879 -30.165 25.223 1.00 39.25 81 SER A C 1
ATOM 594 O O . SER A 1 81 ? -12.054 -30.347 24.915 1.00 39.25 81 SER A O 1
ATOM 596 N N . ASP A 1 82 ? -10.322 -30.659 26.332 1.00 41.53 82 ASP A N 1
ATOM 597 C CA . ASP A 1 82 ? -11.070 -30.992 27.539 1.00 41.53 82 ASP A CA 1
ATOM 598 C C . ASP A 1 82 ? -11.820 -29.699 27.877 1.00 41.53 82 ASP A C 1
ATOM 600 O O . ASP A 1 82 ? -11.265 -28.757 28.444 1.00 41.53 82 ASP A O 1
ATOM 604 N N . GLU A 1 83 ? -13.059 -29.582 27.385 1.00 47.06 83 GLU A N 1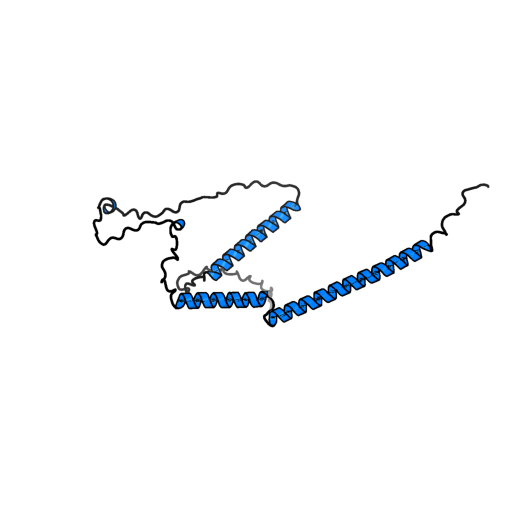
ATOM 605 C CA . GLU A 1 83 ? -14.046 -28.754 28.048 1.00 47.06 83 GLU A CA 1
ATOM 606 C C . GLU A 1 83 ? -14.010 -29.272 29.474 1.00 47.06 83 GLU A C 1
ATOM 608 O O . GLU A 1 83 ? -14.525 -30.354 29.771 1.00 47.06 83 GLU A O 1
ATOM 613 N N . GLU A 1 84 ? -13.323 -28.521 30.334 1.00 45.69 84 GLU A N 1
ATOM 614 C CA . GLU A 1 84 ? -13.499 -28.610 31.761 1.00 45.69 84 GLU A CA 1
ATOM 615 C C . GLU A 1 84 ? -14.981 -28.318 31.997 1.00 45.69 84 GLU A C 1
ATOM 617 O O . GLU A 1 84 ? -15.412 -27.209 32.304 1.00 45.69 84 GLU A O 1
ATOM 622 N N . VAL A 1 85 ? -15.797 -29.363 31.862 1.00 51.72 85 VAL A N 1
ATOM 623 C CA . VAL A 1 85 ? -16.867 -29.603 32.799 1.00 51.72 85 VAL A CA 1
ATOM 624 C C . VAL A 1 85 ? -16.126 -29.531 34.114 1.00 51.72 85 VAL A C 1
ATOM 626 O O . VAL A 1 85 ? -15.410 -30.471 34.464 1.00 51.72 85 VAL A O 1
ATOM 629 N N . GLU A 1 86 ? -16.168 -28.367 34.764 1.00 59.56 86 GLU A N 1
ATOM 630 C CA . GLU A 1 86 ? -15.699 -28.224 36.126 1.00 59.56 86 GLU A CA 1
ATOM 631 C C . GLU A 1 86 ? -16.435 -29.322 36.884 1.00 59.56 86 GLU A C 1
ATOM 633 O O . GLU A 1 86 ? -17.622 -29.197 37.186 1.00 59.56 86 GLU A O 1
ATOM 638 N N . LYS A 1 87 ? -15.771 -30.470 37.065 1.00 62.66 87 LYS A N 1
ATOM 639 C CA . LYS A 1 87 ? -16.310 -31.627 37.766 1.00 62.66 87 LYS A CA 1
ATOM 640 C C . LYS A 1 87 ? -16.469 -31.108 39.177 1.00 62.66 87 LYS A C 1
ATOM 642 O O . LYS A 1 87 ? -15.490 -31.053 39.925 1.00 62.66 87 LYS A O 1
ATOM 647 N N . THR A 1 88 ? -17.659 -30.596 39.484 1.00 67.88 88 THR A N 1
ATOM 648 C CA . THR A 1 88 ? -17.947 -29.946 40.753 1.00 67.88 88 THR A CA 1
ATOM 649 C C . THR A 1 88 ? -17.605 -30.967 41.822 1.00 67.88 88 THR A C 1
ATOM 651 O O . THR A 1 88 ? -18.170 -32.060 41.869 1.00 67.88 88 THR A O 1
ATOM 654 N N . LYS A 1 89 ? -16.551 -30.679 42.585 1.00 79.50 89 LYS A N 1
ATOM 655 C CA . LYS A 1 89 ? -15.924 -31.672 43.455 1.00 79.50 89 LYS A CA 1
ATOM 656 C C . LYS A 1 89 ? -16.917 -32.074 44.552 1.00 79.50 89 LYS A C 1
ATOM 658 O O . LYS 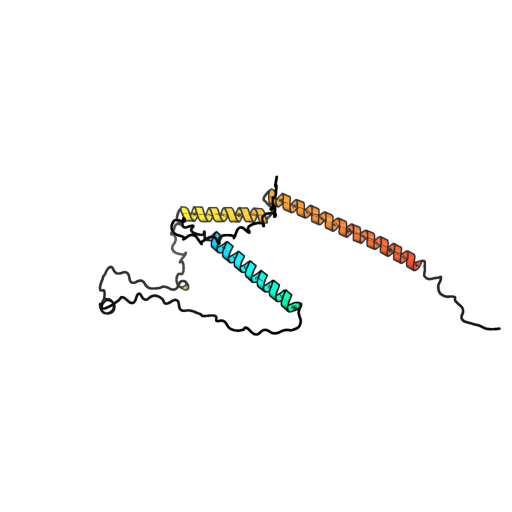A 1 89 ? -17.535 -31.219 45.191 1.00 79.50 89 LYS A O 1
ATOM 663 N N . GLY A 1 90 ? -17.035 -33.378 44.793 1.00 78.19 90 GLY A N 1
ATOM 664 C CA . GLY A 1 90 ? -17.806 -33.942 45.904 1.00 78.19 90 GLY A CA 1
ATOM 665 C C . GLY A 1 90 ? -19.322 -33.987 45.681 1.00 78.19 90 GLY A C 1
ATOM 666 O O . GLY A 1 90 ? -19.799 -34.205 44.574 1.00 78.19 90 GLY A O 1
ATOM 667 N N . VAL A 1 91 ? -20.086 -33.801 46.762 1.00 76.25 91 VAL A N 1
ATOM 668 C CA . VAL A 1 91 ? -21.557 -33.973 46.800 1.00 76.25 91 VAL A CA 1
ATOM 669 C C . VAL A 1 91 ? -22.305 -32.902 45.989 1.00 76.25 91 VAL A C 1
ATOM 671 O O . VAL A 1 91 ? -23.474 -33.069 45.666 1.00 76.25 91 VAL A O 1
ATOM 674 N N . SER A 1 92 ? -21.624 -31.822 45.601 1.00 76.38 92 SER A N 1
ATOM 675 C CA . SER A 1 92 ? -22.175 -30.745 44.768 1.00 76.38 92 SER A CA 1
ATOM 676 C C . SER A 1 92 ? -22.694 -31.221 43.405 1.00 76.38 92 SER A C 1
ATOM 678 O O . SER A 1 92 ? -23.625 -30.621 42.884 1.00 76.38 92 SER A O 1
ATOM 680 N N . ALA A 1 93 ? -22.155 -32.321 42.868 1.00 78.81 93 ALA A N 1
ATOM 681 C CA . ALA A 1 93 ? -22.649 -32.939 41.637 1.00 78.81 93 ALA A CA 1
ATOM 682 C C . ALA A 1 93 ? -23.967 -33.721 41.821 1.00 78.81 93 ALA A C 1
ATOM 684 O O . ALA A 1 93 ? -24.663 -33.967 40.842 1.00 78.81 93 ALA A O 1
ATOM 685 N N . LEU A 1 94 ? -24.301 -34.129 43.053 1.00 80.25 94 LEU A N 1
ATOM 686 C CA . LEU A 1 94 ? -25.521 -34.885 43.374 1.00 80.25 94 LEU A CA 1
ATOM 687 C C . LEU A 1 94 ? -26.678 -33.984 43.824 1.00 80.25 94 LEU A C 1
ATOM 689 O O . LEU A 1 94 ? -27.818 -34.437 43.862 1.00 80.25 94 LEU A O 1
ATOM 693 N N . ILE A 1 95 ? -26.397 -32.739 44.208 1.00 80.19 95 ILE A N 1
ATOM 694 C CA . ILE A 1 95 ? -27.410 -31.816 44.722 1.00 80.19 95 ILE A CA 1
ATOM 695 C C . ILE A 1 95 ? -27.962 -30.987 43.562 1.00 80.19 95 ILE A C 1
ATOM 697 O O . ILE A 1 95 ? -27.238 -30.223 42.922 1.00 80.19 95 I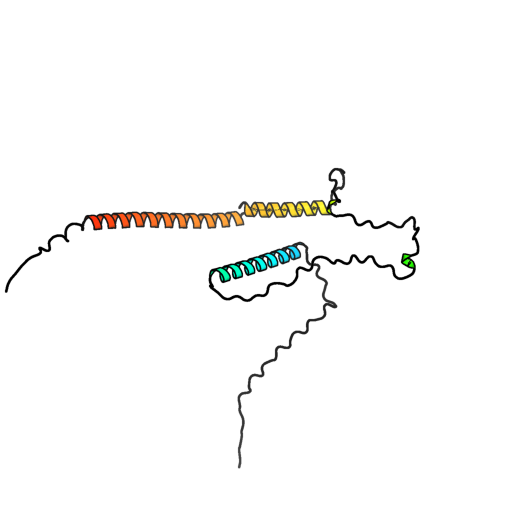LE A O 1
ATOM 701 N N . GLU A 1 96 ? -29.264 -31.106 43.323 1.00 80.25 96 GLU A N 1
ATOM 702 C CA . GLU A 1 96 ? -29.984 -30.290 42.350 1.00 80.25 96 GLU A CA 1
ATOM 703 C C . GLU A 1 96 ? -30.071 -28.837 42.846 1.00 80.25 96 GLU A C 1
ATOM 705 O O . GLU A 1 96 ? -30.602 -28.542 43.916 1.00 80.25 96 GLU A O 1
ATOM 710 N N . ILE A 1 97 ? -29.497 -27.903 42.084 1.00 82.56 97 ILE A N 1
ATOM 711 C CA . ILE A 1 97 ? -29.485 -26.480 42.446 1.00 82.56 97 ILE A CA 1
ATOM 712 C C . ILE A 1 97 ? -30.748 -25.810 41.883 1.00 82.56 97 ILE A C 1
ATOM 714 O O . ILE A 1 97 ? -30.733 -25.303 40.758 1.00 82.56 97 ILE A O 1
ATOM 718 N N . GLU A 1 98 ? -31.813 -25.754 42.686 1.00 83.69 98 GLU A N 1
ATOM 719 C CA . GLU A 1 98 ? -33.076 -25.043 42.408 1.00 83.69 98 GLU A CA 1
ATOM 720 C C . GLU A 1 98 ? -32.986 -23.538 42.727 1.00 83.69 98 GLU A C 1
ATOM 722 O O . GLU A 1 98 ? -33.762 -22.983 43.503 1.00 83.69 98 GLU A O 1
ATOM 727 N N . ASN A 1 99 ? -32.002 -22.839 42.160 1.00 85.88 99 ASN A N 1
ATOM 728 C CA . ASN A 1 99 ? -31.924 -21.388 42.325 1.00 85.88 99 ASN A CA 1
ATOM 729 C C . ASN A 1 99 ? -32.693 -20.690 41.182 1.00 85.88 99 ASN A C 1
ATOM 731 O O . ASN A 1 99 ? -32.228 -20.736 40.042 1.00 85.88 99 ASN A O 1
ATOM 735 N N . PRO A 1 100 ? -33.820 -20.004 41.455 1.00 86.06 100 PRO A N 1
ATOM 736 C CA . PRO A 1 100 ? -34.654 -19.375 40.425 1.00 86.06 100 PRO A CA 1
ATOM 737 C C . PRO A 1 100 ? -33.956 -18.234 39.670 1.00 86.06 100 PRO A C 1
ATOM 739 O O . PRO A 1 100 ? -34.358 -17.900 38.560 1.00 86.06 100 PRO A O 1
ATOM 742 N N . ASN A 1 101 ? -32.882 -17.665 40.226 1.00 85.31 101 ASN A N 1
ATOM 743 C CA . ASN A 1 101 ? -32.062 -16.647 39.564 1.00 85.31 101 ASN A CA 1
ATOM 744 C C . ASN A 1 101 ? -30.823 -17.236 38.867 1.00 85.31 101 ASN A C 1
ATOM 746 O O . ASN A 1 101 ? -29.972 -16.492 38.376 1.00 85.31 101 ASN A O 1
ATOM 750 N N . ARG A 1 102 ? -30.670 -18.566 38.836 1.00 85.25 102 ARG A N 1
ATOM 751 C CA . ARG A 1 102 ? -29.526 -19.215 38.192 1.00 85.25 102 ARG A CA 1
ATOM 752 C C . ARG A 1 102 ? -29.725 -19.247 36.683 1.00 85.25 102 ARG A C 1
ATOM 754 O O . ARG A 1 102 ? -30.533 -20.004 36.155 1.00 85.25 102 ARG A O 1
ATOM 761 N N . VAL A 1 103 ? -28.927 -18.453 35.981 1.00 77.62 103 VAL A N 1
ATOM 762 C CA . VAL A 1 103 ? -28.870 -18.478 34.518 1.00 77.62 103 VAL A CA 1
ATOM 763 C C . VAL A 1 103 ? -28.057 -19.698 34.083 1.00 77.62 103 VAL A C 1
ATOM 765 O O . VAL A 1 103 ? -26.857 -19.777 34.339 1.00 77.62 103 VAL A O 1
ATOM 768 N N . ALA A 1 104 ? -28.707 -20.671 33.444 1.00 78.81 104 ALA A N 1
ATOM 769 C CA . ALA A 1 104 ? -28.023 -21.819 32.858 1.00 78.81 104 ALA A CA 1
ATOM 770 C C . ALA A 1 104 ? -27.224 -21.374 31.623 1.00 78.81 104 ALA A C 1
ATOM 772 O O . ALA A 1 104 ? -27.801 -20.916 30.633 1.00 78.81 104 ALA A O 1
ATOM 773 N N . VAL A 1 105 ? -25.899 -21.516 31.675 1.00 79.69 105 VAL A N 1
ATOM 774 C CA . VAL A 1 105 ? -25.026 -21.259 30.525 1.00 79.69 105 VAL A CA 1
ATOM 775 C C . VAL A 1 105 ? -25.236 -22.389 29.517 1.00 79.69 105 VAL A C 1
ATOM 777 O O . VAL A 1 105 ? -24.901 -23.539 29.786 1.00 79.69 105 VAL A O 1
ATOM 780 N N . LYS A 1 106 ? -25.851 -22.075 28.375 1.00 80.00 106 LYS A N 1
ATOM 781 C CA . LYS A 1 106 ? -25.981 -22.994 27.238 1.00 80.00 106 LYS A CA 1
ATOM 782 C C . LYS A 1 106 ? -24.930 -22.613 26.200 1.00 80.00 106 LYS A C 1
ATOM 784 O O . LYS A 1 106 ? -24.970 -21.493 25.692 1.00 80.00 106 LYS A O 1
ATOM 789 N N . ASN A 1 107 ? -24.031 -23.535 25.869 1.00 77.31 107 ASN A N 1
ATOM 790 C CA . ASN A 1 107 ? -23.028 -23.335 24.824 1.00 77.31 107 ASN A CA 1
ATOM 791 C C . ASN A 1 107 ? -23.742 -23.336 23.462 1.00 77.31 107 ASN A C 1
ATOM 793 O O . ASN A 1 107 ? -24.221 -24.374 23.006 1.00 77.31 107 ASN A O 1
ATOM 797 N N . LYS A 1 108 ? -23.883 -22.162 22.836 1.00 80.19 108 LYS A N 1
ATOM 798 C CA . LYS A 1 108 ? -24.424 -22.028 21.474 1.00 80.19 108 LYS A CA 1
ATOM 799 C C . LYS A 1 108 ? -23.281 -22.041 20.468 1.00 80.19 108 LYS A C 1
ATOM 801 O O . LYS A 1 108 ? -22.233 -21.446 20.713 1.00 80.19 108 LYS A O 1
ATOM 806 N N . LYS A 1 109 ? -23.493 -22.697 19.328 1.00 81.56 109 LYS A N 1
ATOM 807 C CA . LYS A 1 109 ? -22.504 -22.764 18.248 1.00 81.56 109 LYS A CA 1
ATOM 808 C C . LYS A 1 109 ? -22.434 -21.421 17.525 1.00 81.56 109 LYS A C 1
ATOM 810 O O . LYS A 1 109 ? -23.458 -20.803 17.247 1.00 81.56 109 LYS A O 1
ATOM 815 N N . ILE A 1 110 ? -21.219 -20.995 17.185 1.00 71.69 110 ILE A N 1
ATOM 816 C CA . ILE A 1 110 ? -20.934 -19.706 16.529 1.00 71.69 110 ILE A CA 1
ATOM 817 C C . ILE A 1 110 ? -21.704 -19.567 15.203 1.00 71.69 110 ILE A C 1
ATOM 819 O O . ILE A 1 110 ? -22.147 -18.479 14.856 1.00 71.69 110 ILE A O 1
ATOM 823 N N . SER A 1 111 ? -21.935 -20.677 14.500 1.00 74.62 111 SER A N 1
ATOM 824 C CA . SER A 1 111 ? -22.693 -20.737 13.245 1.00 74.62 111 SER A CA 1
ATOM 825 C C . SER A 1 111 ? -24.186 -20.410 13.376 1.00 74.62 111 SER A C 1
ATOM 827 O O . SER A 1 111 ? -24.813 -20.066 12.384 1.00 74.62 111 SER A O 1
ATOM 829 N N . GLU A 1 112 ? -24.768 -20.536 14.571 1.00 67.12 112 GLU A N 1
ATOM 830 C CA . GLU A 1 112 ? -26.188 -20.247 14.836 1.00 67.12 112 GLU A CA 1
ATOM 831 C C . GLU A 1 112 ? -26.412 -18.821 15.360 1.00 67.12 112 GLU A C 1
ATOM 833 O O . GLU A 1 112 ? -27.555 -18.385 15.510 1.00 67.12 112 GLU A O 1
ATOM 838 N N . LEU A 1 113 ? -25.336 -18.067 15.620 1.00 64.44 113 LEU A N 1
ATOM 839 C CA . LEU A 1 113 ? -25.399 -16.633 15.892 1.00 64.44 113 LEU A CA 1
ATOM 840 C C . LEU A 1 113 ? -25.594 -15.881 14.572 1.00 64.44 113 LEU A C 1
ATOM 842 O O . LEU A 1 113 ? -24.711 -15.177 14.085 1.00 64.44 113 LEU A O 1
ATOM 846 N N . THR A 1 114 ? -26.774 -16.042 13.982 1.00 57.31 114 THR A N 1
ATOM 847 C CA . THR A 1 114 ? -27.232 -15.177 12.899 1.00 57.31 114 THR A CA 1
ATOM 848 C C . THR A 1 114 ? -27.392 -13.784 13.495 1.00 57.31 114 THR A C 1
ATOM 850 O O . THR A 1 114 ? -28.249 -13.551 14.346 1.00 57.31 114 THR A O 1
ATOM 853 N N . ILE A 1 115 ? -26.500 -12.869 13.123 1.00 61.16 115 ILE A N 1
ATOM 854 C CA . ILE A 1 115 ? -26.614 -11.454 13.465 1.00 61.16 115 ILE A CA 1
ATOM 855 C C . ILE A 1 115 ? -27.806 -10.938 12.657 1.00 61.16 115 ILE A C 1
ATOM 857 O O . ILE A 1 115 ? -27.661 -10.578 11.490 1.00 61.16 115 ILE A O 1
ATOM 861 N N . ASP A 1 116 ? -28.998 -10.984 13.249 1.00 53.00 116 ASP A N 1
ATOM 862 C CA . ASP A 1 116 ? -30.216 -10.434 12.664 1.00 53.00 116 ASP A CA 1
ATOM 863 C C . ASP A 1 116 ? -30.054 -8.917 12.512 1.00 53.00 116 ASP A C 1
ATOM 865 O O . ASP A 1 116 ? -30.333 -8.121 13.406 1.00 53.00 116 ASP A O 1
ATOM 869 N N . THR A 1 117 ? -29.601 -8.497 11.334 1.00 56.78 117 THR A N 1
ATOM 870 C CA . THR A 1 117 ? -29.506 -7.092 10.913 1.00 56.78 117 THR A CA 1
ATOM 871 C C . THR A 1 117 ? -30.880 -6.444 10.690 1.00 56.78 117 THR A C 1
ATOM 873 O O . THR A 1 117 ? -30.961 -5.266 10.343 1.00 56.78 117 THR A O 1
ATOM 876 N N . SER A 1 118 ? -31.971 -7.190 10.900 1.00 51.09 118 SER A N 1
ATOM 877 C CA . SER A 1 118 ? -33.353 -6.745 10.706 1.00 51.09 118 SER A CA 1
ATOM 878 C C . SER A 1 118 ? -33.960 -6.042 11.926 1.00 51.09 118 SER A C 1
ATOM 880 O O . SER A 1 118 ? -34.972 -5.352 11.782 1.00 51.09 118 SER A O 1
ATOM 882 N N . THR A 1 119 ? -33.345 -6.120 13.114 1.00 53.84 119 THR A N 1
ATOM 883 C CA . THR A 1 119 ? -33.755 -5.290 14.257 1.00 53.84 119 THR A CA 1
ATOM 884 C C . THR A 1 119 ? -33.149 -3.897 14.124 1.00 53.84 119 THR A C 1
ATOM 886 O O . THR A 1 119 ? -32.094 -3.582 14.676 1.00 53.84 119 THR A O 1
ATOM 889 N N . ALA A 1 120 ? -33.827 -3.059 13.343 1.00 53.31 120 ALA A N 1
ATOM 890 C CA . ALA A 1 120 ? -33.584 -1.631 13.222 1.00 53.31 120 ALA A CA 1
ATOM 891 C C . ALA A 1 120 ? -33.399 -0.979 14.607 1.00 53.31 120 ALA A C 1
ATOM 893 O O . ALA A 1 120 ? -34.366 -0.790 15.340 1.00 53.31 120 ALA A O 1
ATOM 894 N N . GLY A 1 121 ? -32.162 -0.618 14.965 1.00 49.72 121 GLY A N 1
ATOM 895 C CA . GLY A 1 121 ? -31.915 0.232 16.131 1.00 49.72 121 GLY A CA 1
ATOM 896 C C . GLY A 1 121 ? -30.800 -0.169 17.089 1.00 49.72 121 GLY A C 1
ATOM 897 O O . GLY A 1 121 ? -30.644 0.533 18.087 1.00 49.72 121 GLY A O 1
ATOM 898 N N . THR A 1 122 ? -29.960 -1.173 16.812 1.00 57.28 122 THR A N 1
ATOM 899 C CA . THR A 1 122 ? -28.630 -1.188 17.447 1.00 57.28 122 THR A CA 1
ATOM 900 C C . THR A 1 122 ? -27.819 -0.067 16.809 1.00 57.28 122 THR A C 1
ATOM 902 O O . THR A 1 122 ? -27.048 -0.268 15.872 1.00 57.28 122 THR A O 1
ATOM 905 N N . GLN A 1 123 ? -28.097 1.165 17.236 1.00 56.16 123 GLN A N 1
ATOM 906 C CA . GLN A 1 123 ? -27.285 2.320 16.921 1.00 56.16 123 GLN A CA 1
ATOM 907 C C . GLN A 1 123 ? -25.880 1.951 17.369 1.00 56.16 123 GLN A C 1
ATOM 909 O O . GLN A 1 123 ? -25.623 1.915 18.570 1.00 56.16 123 GLN A O 1
ATOM 914 N N . LEU A 1 124 ? -25.024 1.613 16.397 1.00 57.72 124 LEU A N 1
ATOM 915 C CA . LEU A 1 124 ? -23.599 1.427 16.621 1.00 57.72 124 LEU A CA 1
ATOM 916 C C . LEU A 1 124 ? -23.164 2.526 17.574 1.00 57.72 124 LEU A C 1
ATOM 918 O O . LEU A 1 124 ? -23.486 3.704 17.340 1.00 57.72 124 LEU A O 1
ATOM 922 N N . SER A 1 125 ? -22.549 2.113 18.679 1.00 70.69 125 SER A N 1
ATOM 923 C CA . SER A 1 125 ? -22.110 3.021 19.726 1.00 70.69 125 SER A CA 1
ATOM 924 C C . SER A 1 125 ? -21.382 4.184 19.061 1.00 70.69 125 SER A C 1
ATOM 926 O O . SER A 1 125 ? -20.713 4.001 18.044 1.00 70.69 125 SER A O 1
ATOM 928 N N . ARG A 1 126 ? -21.497 5.401 19.600 1.00 73.38 126 ARG A N 1
ATOM 929 C CA . ARG A 1 126 ? -20.807 6.578 19.041 1.00 73.38 126 ARG A CA 1
ATOM 930 C C . ARG A 1 126 ? -19.331 6.278 18.722 1.00 73.38 126 ARG A C 1
ATOM 932 O O . ARG A 1 126 ? -18.827 6.732 17.705 1.00 73.38 126 ARG A O 1
ATOM 939 N N . ARG A 1 127 ? -18.704 5.422 19.539 1.00 71.88 127 ARG A N 1
ATOM 940 C CA . ARG A 1 127 ? -17.357 4.876 19.325 1.00 71.88 127 ARG A CA 1
ATOM 941 C C . ARG A 1 127 ? -17.230 3.989 18.087 1.00 71.88 127 ARG A C 1
ATOM 943 O O . ARG A 1 127 ? -16.333 4.208 17.292 1.00 71.88 127 ARG A O 1
ATOM 950 N N . GLU A 1 128 ? -18.136 3.041 17.891 1.00 80.00 128 GLU A N 1
ATOM 951 C CA . GLU A 1 128 ? -18.115 2.123 16.745 1.00 80.00 128 GLU A CA 1
ATOM 952 C C . GLU A 1 128 ? -18.330 2.866 15.420 1.00 80.00 128 GLU A C 1
ATOM 954 O O . GLU A 1 128 ? -17.703 2.538 14.419 1.00 80.00 128 GLU A O 1
ATOM 959 N N . ARG A 1 129 ? -19.163 3.916 15.403 1.00 80.69 129 ARG A N 1
ATOM 960 C CA . ARG A 1 129 ? -19.333 4.763 14.208 1.00 80.69 129 ARG A CA 1
ATOM 961 C C . ARG A 1 129 ? -18.060 5.529 13.866 1.00 80.69 129 ARG A C 1
ATOM 963 O O . ARG A 1 129 ? -17.650 5.528 12.710 1.00 80.69 129 ARG A O 1
ATOM 970 N N . GLU A 1 130 ? -17.435 6.144 14.867 1.00 83.44 130 GLU A N 1
ATOM 971 C CA . GLU A 1 130 ? -16.175 6.872 14.692 1.00 83.44 130 GLU A CA 1
ATOM 972 C C . GLU A 1 130 ? -15.022 5.924 14.304 1.00 83.44 130 GLU A C 1
ATOM 974 O O . GLU A 1 130 ? -14.168 6.285 13.495 1.00 83.44 130 GLU A O 1
ATOM 979 N N . GLU A 1 131 ? -15.006 4.689 14.813 1.00 86.06 131 GLU A N 1
ATOM 980 C CA . GLU A 1 131 ? -14.027 3.662 14.439 1.00 86.06 131 GLU A CA 1
ATOM 981 C C . GLU A 1 131 ? -14.217 3.180 12.997 1.00 86.06 131 GLU A C 1
ATOM 983 O O . GLU A 1 131 ? -13.249 3.165 12.235 1.00 86.06 131 GLU A O 1
ATOM 988 N N . ILE A 1 132 ? -15.452 2.891 12.574 1.00 84.88 132 ILE A N 1
ATOM 989 C CA . ILE A 1 132 ? -15.756 2.506 11.186 1.00 84.88 132 ILE A CA 1
ATOM 990 C C . ILE A 1 132 ? -15.434 3.647 10.223 1.00 84.88 132 ILE A C 1
ATOM 992 O O . ILE A 1 132 ? -14.855 3.416 9.162 1.00 84.88 132 ILE A O 1
ATOM 996 N N . GLU A 1 133 ? -15.762 4.888 10.580 1.00 87.75 133 GLU A N 1
ATOM 997 C CA . GLU A 1 133 ? -15.441 6.046 9.750 1.00 87.75 133 GLU A CA 1
ATOM 998 C C . GLU A 1 133 ? -13.925 6.232 9.634 1.00 87.75 133 GLU A C 1
ATOM 1000 O O . GLU A 1 133 ? -13.405 6.395 8.529 1.00 87.75 133 GLU A O 1
ATOM 1005 N N . LYS A 1 134 ? -13.186 6.092 10.738 1.00 92.94 134 LYS A N 1
ATOM 1006 C CA . LYS A 1 134 ? -11.720 6.141 10.743 1.00 92.94 134 LYS A CA 1
ATOM 1007 C C . LYS A 1 134 ? -11.101 5.028 9.900 1.00 92.94 134 LYS A C 1
ATOM 1009 O O . LYS A 1 134 ? -10.136 5.277 9.177 1.00 92.94 134 LYS A O 1
ATOM 1014 N N . GLU A 1 135 ? -11.630 3.812 9.965 1.00 93.62 135 GLU A N 1
ATOM 1015 C CA . GLU A 1 135 ? -11.201 2.713 9.099 1.00 93.62 135 GLU A CA 1
ATOM 1016 C C . GLU A 1 135 ? -11.535 2.976 7.632 1.00 93.62 135 GLU A C 1
ATOM 1018 O O . GLU A 1 135 ? -10.696 2.750 6.761 1.00 93.62 135 GLU A O 1
ATOM 1023 N N . SER A 1 136 ? -12.729 3.493 7.347 1.00 91.62 136 SER A N 1
ATOM 1024 C CA . SER A 1 136 ? -13.143 3.834 5.987 1.00 91.62 136 SER A CA 1
ATOM 1025 C C . SER A 1 136 ? -12.261 4.937 5.396 1.00 91.62 136 SER A C 1
ATOM 1027 O O . SER A 1 136 ? -11.788 4.800 4.274 1.00 91.62 136 SER A O 1
ATOM 1029 N N . ALA A 1 137 ? -11.921 5.967 6.174 1.00 93.50 137 ALA A N 1
ATOM 1030 C CA . ALA A 1 137 ? -11.046 7.056 5.758 1.00 93.50 137 ALA A CA 1
ATOM 1031 C C . ALA A 1 137 ? -9.614 6.573 5.488 1.00 93.50 137 ALA A C 1
ATOM 1033 O O . ALA A 1 137 ? -9.001 6.980 4.501 1.00 93.50 137 ALA A O 1
ATOM 1034 N N . LYS A 1 138 ? -9.088 5.659 6.315 1.00 94.44 138 LYS A N 1
ATOM 1035 C CA . LYS A 1 138 ? -7.795 5.001 6.064 1.00 94.44 138 LYS A CA 1
ATOM 1036 C C . LYS A 1 138 ? -7.816 4.199 4.762 1.00 94.44 138 LYS A C 1
ATOM 1038 O O . LYS A 1 138 ? -6.913 4.362 3.946 1.00 94.44 138 LYS A O 1
ATOM 1043 N N . LYS A 1 139 ? -8.857 3.386 4.549 1.00 94.56 139 LYS A N 1
ATOM 1044 C CA . LYS A 1 139 ? -9.036 2.594 3.321 1.00 94.56 139 LYS A CA 1
ATOM 1045 C C . LYS A 1 139 ? -9.137 3.494 2.094 1.00 94.56 139 LYS A C 1
ATOM 1047 O O . LYS A 1 139 ? -8.465 3.238 1.106 1.00 94.56 139 LYS A O 1
ATOM 1052 N N . LEU A 1 140 ? -9.906 4.579 2.169 1.00 94.94 140 LEU A N 1
ATOM 1053 C CA . LEU A 1 140 ? -10.008 5.561 1.090 1.00 94.94 140 LEU A CA 1
ATOM 1054 C C . LEU A 1 140 ? -8.662 6.236 0.812 1.00 94.94 140 LEU A C 1
ATOM 1056 O O . LEU A 1 140 ? -8.279 6.382 -0.341 1.00 94.94 140 LEU A O 1
ATOM 1060 N N . HIS A 1 141 ? -7.910 6.615 1.844 1.00 92.81 141 HIS A N 1
ATOM 1061 C CA . HIS A 1 141 ? -6.579 7.195 1.669 1.00 92.81 141 HIS A CA 1
ATOM 1062 C C . HIS A 1 141 ? -5.604 6.211 1.003 1.00 92.81 141 HIS A C 1
ATOM 1064 O O . HIS A 1 141 ? -4.852 6.584 0.102 1.00 92.81 141 HIS A O 1
ATOM 1070 N N . GLU A 1 142 ? -5.635 4.942 1.408 1.00 93.69 142 GLU A N 1
ATOM 1071 C CA . GLU A 1 142 ? -4.839 3.890 0.781 1.00 93.69 142 GLU A CA 1
ATOM 1072 C C . GLU A 1 142 ? -5.261 3.640 -0.670 1.00 93.69 142 GLU A C 1
ATOM 1074 O O . GLU A 1 142 ? -4.399 3.556 -1.543 1.00 93.69 142 GLU A O 1
ATOM 1079 N N . GLN A 1 143 ? -6.567 3.618 -0.948 1.00 94.75 143 GLN A N 1
ATOM 1080 C CA . GLN A 1 143 ? -7.111 3.520 -2.301 1.00 94.75 143 GLN A CA 1
ATOM 1081 C C . GLN A 1 143 ? -6.658 4.696 -3.165 1.00 94.75 143 GLN A C 1
ATOM 1083 O O . GLN A 1 143 ? -6.110 4.478 -4.237 1.00 94.75 143 GLN A O 1
ATOM 1088 N N . LEU A 1 144 ? -6.776 5.937 -2.687 1.00 94.81 144 LEU A N 1
ATOM 1089 C CA . LEU A 1 144 ? -6.296 7.120 -3.406 1.00 94.81 144 LEU A CA 1
ATOM 1090 C C . LEU A 1 144 ? -4.786 7.063 -3.667 1.00 94.81 144 LEU A C 1
ATOM 1092 O O . LEU A 1 144 ? -4.320 7.564 -4.692 1.00 94.81 144 LEU A O 1
ATOM 1096 N N . ARG A 1 145 ? -4.003 6.460 -2.766 1.00 94.25 145 ARG A N 1
ATOM 1097 C CA . ARG A 1 145 ? -2.569 6.236 -2.981 1.00 94.25 145 ARG A CA 1
ATOM 1098 C C . ARG A 1 145 ? -2.324 5.170 -4.048 1.00 94.25 145 ARG A C 1
ATOM 1100 O O . ARG A 1 145 ? -1.502 5.392 -4.930 1.00 94.25 145 ARG A O 1
ATOM 1107 N N . ALA A 1 146 ? -3.050 4.056 -4.000 1.00 91.12 146 ALA A N 1
ATOM 1108 C CA . ALA A 1 146 ? -2.954 2.977 -4.983 1.00 91.12 146 ALA A CA 1
ATOM 1109 C C . ALA A 1 146 ? -3.399 3.424 -6.386 1.00 91.12 146 ALA A C 1
ATOM 1111 O O . ALA A 1 146 ? -2.748 3.107 -7.376 1.00 91.12 146 ALA A O 1
ATOM 1112 N N . GLU A 1 147 ? -4.459 4.228 -6.468 1.00 93.50 147 GLU A N 1
ATOM 1113 C CA . GLU A 1 147 ? -4.948 4.856 -7.699 1.00 93.50 147 GLU A CA 1
ATOM 1114 C C . GLU A 1 147 ? -3.996 5.929 -8.245 1.00 93.50 147 GLU A C 1
ATOM 1116 O O . GLU A 1 147 ? -4.213 6.448 -9.339 1.00 93.50 147 GLU A O 1
ATOM 1121 N N . GLY A 1 148 ? -2.960 6.310 -7.492 1.00 94.56 148 GLY A N 1
ATOM 1122 C CA . GLY A 1 148 ? -2.043 7.354 -7.923 1.00 94.56 148 GLY A CA 1
ATOM 1123 C C . GLY A 1 148 ? -2.641 8.754 -7.841 1.00 94.56 148 GLY A C 1
ATOM 1124 O O . GLY A 1 148 ? -2.223 9.633 -8.582 1.00 94.56 148 GLY A O 1
ATOM 1125 N N . LYS A 1 149 ? -3.649 8.990 -6.997 1.00 93.50 149 LYS A N 1
ATOM 1126 C CA . LYS A 1 149 ? -4.279 10.310 -6.840 1.00 93.50 149 LYS A CA 1
ATOM 1127 C C . LYS A 1 149 ? -3.582 11.186 -5.799 1.00 93.50 149 LYS A C 1
ATOM 1129 O O . LYS A 1 149 ? -3.729 12.403 -5.881 1.00 93.50 149 LYS A O 1
ATOM 1134 N N . THR A 1 150 ? -2.815 10.613 -4.871 1.00 94.50 150 THR A N 1
ATOM 1135 C CA . THR A 1 150 ? -1.961 11.388 -3.955 1.00 94.50 150 THR A CA 1
ATOM 1136 C C . THR A 1 150 ? -0.757 11.964 -4.698 1.00 94.50 150 THR A C 1
ATOM 1138 O O . THR A 1 150 ? -0.247 11.350 -5.631 1.00 94.50 150 THR A O 1
ATOM 1141 N N . GLU A 1 151 ? -0.272 13.139 -4.297 1.00 91.75 151 GLU A N 1
ATOM 1142 C CA . GLU A 1 151 ? 0.858 13.809 -4.967 1.00 91.75 151 GLU A CA 1
ATOM 1143 C C . GLU A 1 151 ? 2.116 12.932 -5.023 1.00 91.75 151 GLU A C 1
ATOM 1145 O O . GLU A 1 151 ? 2.793 12.878 -6.048 1.00 91.75 151 GLU A O 1
ATOM 1150 N N . GLN A 1 152 ? 2.374 12.177 -3.952 1.00 91.31 152 GLN A N 1
ATOM 1151 C CA . GLN A 1 152 ? 3.479 11.220 -3.883 1.00 91.31 152 GLN A CA 1
ATOM 1152 C C . GLN A 1 152 ? 3.314 10.092 -4.907 1.00 91.31 152 GLN A C 1
ATOM 1154 O O . GLN A 1 152 ? 4.220 9.837 -5.694 1.00 91.31 152 GLN A O 1
ATOM 1159 N N . ALA A 1 153 ? 2.137 9.462 -4.965 1.00 94.81 153 ALA A N 1
ATOM 1160 C CA . ALA A 1 153 ? 1.901 8.371 -5.902 1.00 94.81 153 ALA A CA 1
ATOM 1161 C C . ALA A 1 153 ? 1.863 8.861 -7.361 1.00 94.81 153 ALA A C 1
ATOM 1163 O O . ALA A 1 153 ? 2.336 8.159 -8.252 1.00 94.81 153 ALA A O 1
ATOM 1164 N N . ARG A 1 154 ? 1.394 10.092 -7.618 1.00 94.62 154 ARG A N 1
ATOM 1165 C CA . ARG A 1 154 ? 1.520 10.742 -8.936 1.00 94.62 154 ARG A CA 1
ATOM 1166 C C . ARG A 1 154 ? 2.978 10.893 -9.348 1.00 94.62 154 ARG A C 1
ATOM 1168 O O . ARG A 1 154 ? 3.315 10.571 -10.484 1.00 94.62 154 ARG A O 1
ATOM 1175 N N . ALA A 1 155 ? 3.831 11.370 -8.443 1.00 96.94 155 ALA A N 1
ATOM 1176 C CA . ALA A 1 155 ? 5.256 11.540 -8.710 1.00 96.94 155 ALA A CA 1
ATOM 1177 C C . ALA A 1 155 ? 5.949 10.195 -8.979 1.00 96.94 155 ALA A C 1
ATOM 1179 O O . ALA A 1 155 ? 6.715 10.081 -9.936 1.00 96.94 155 ALA A O 1
ATOM 1180 N N . ASP A 1 156 ? 5.632 9.163 -8.196 1.00 94.88 156 ASP A N 1
ATOM 1181 C CA . ASP A 1 156 ? 6.177 7.819 -8.392 1.00 94.88 156 ASP A CA 1
ATOM 1182 C C . ASP A 1 156 ? 5.717 7.204 -9.721 1.00 94.88 156 ASP A C 1
ATOM 1184 O O . ASP A 1 156 ? 6.535 6.665 -10.472 1.00 94.88 156 ASP A O 1
ATOM 1188 N N . LEU A 1 157 ? 4.434 7.338 -10.075 1.00 94.69 157 LEU A N 1
ATOM 1189 C CA . LEU A 1 157 ? 3.921 6.895 -11.373 1.00 94.69 157 LEU A CA 1
ATOM 1190 C C . LEU A 1 157 ? 4.560 7.659 -12.535 1.00 94.69 157 LEU A C 1
ATOM 1192 O O . LEU A 1 157 ? 4.931 7.035 -13.528 1.00 94.69 157 LEU A O 1
ATOM 1196 N N . ALA A 1 158 ? 4.736 8.976 -12.410 1.00 95.56 158 ALA A N 1
ATOM 1197 C CA . ALA A 1 158 ? 5.416 9.789 -13.414 1.00 95.56 158 ALA A CA 1
ATOM 1198 C C . ALA A 1 158 ? 6.876 9.346 -13.592 1.00 95.56 158 ALA A C 1
ATOM 1200 O O . ALA A 1 158 ? 7.342 9.166 -14.717 1.00 95.56 158 ALA A O 1
ATOM 1201 N N . ARG A 1 159 ? 7.586 9.074 -12.491 1.00 96.62 159 ARG A N 1
ATOM 1202 C CA . ARG A 1 159 ? 8.951 8.540 -12.530 1.00 96.62 159 ARG A CA 1
ATOM 1203 C C . ARG A 1 159 ? 9.009 7.179 -13.226 1.00 96.62 159 ARG A C 1
ATOM 1205 O O . ARG A 1 159 ? 9.898 6.947 -14.043 1.00 96.62 159 ARG A O 1
ATOM 1212 N N . LEU A 1 160 ? 8.071 6.279 -12.928 1.00 96.06 160 LEU A N 1
ATOM 1213 C CA . LEU A 1 160 ? 7.985 4.978 -13.596 1.00 96.06 160 LEU A CA 1
ATOM 1214 C C . LEU A 1 160 ? 7.636 5.109 -15.084 1.00 96.06 160 LEU A C 1
ATOM 1216 O O . LEU A 1 160 ? 8.162 4.341 -15.889 1.00 96.06 160 LEU A O 1
ATOM 1220 N N . ALA A 1 161 ? 6.783 6.065 -15.460 1.00 96.81 161 ALA A N 1
ATOM 1221 C CA . ALA A 1 161 ? 6.445 6.343 -16.854 1.00 96.81 161 ALA A CA 1
ATOM 1222 C C . ALA A 1 161 ? 7.679 6.781 -17.655 1.00 96.81 161 ALA A C 1
ATOM 1224 O O . ALA A 1 161 ? 7.951 6.184 -18.693 1.00 96.81 161 ALA A O 1
ATOM 1225 N N . ILE A 1 162 ? 8.494 7.698 -17.119 1.00 97.50 162 ILE A N 1
ATOM 1226 C CA . ILE A 1 162 ? 9.758 8.123 -17.748 1.00 97.50 162 ILE A CA 1
ATOM 1227 C C . ILE A 1 162 ? 10.677 6.917 -17.998 1.00 97.50 162 ILE A C 1
ATOM 1229 O O . ILE A 1 162 ? 11.188 6.739 -19.098 1.00 97.50 162 ILE A O 1
ATOM 1233 N N . ILE A 1 163 ? 10.834 6.025 -17.014 1.00 98.06 163 ILE A N 1
ATOM 1234 C CA . ILE A 1 163 ? 11.671 4.822 -17.170 1.00 98.06 163 ILE A CA 1
ATOM 1235 C C . ILE A 1 163 ? 11.115 3.887 -18.253 1.00 98.06 163 ILE A C 1
ATOM 1237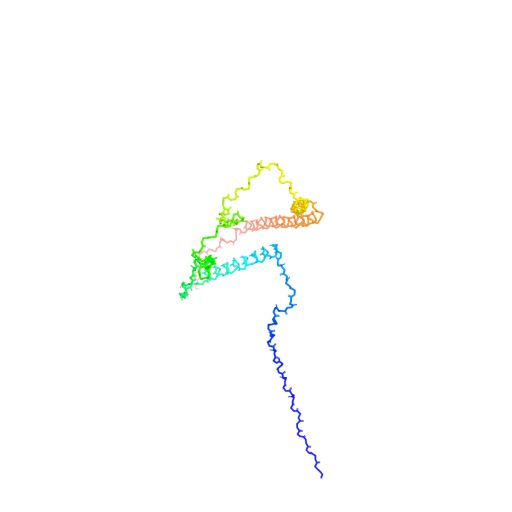 O O . ILE A 1 163 ? 11.884 3.279 -19.002 1.00 98.06 163 ILE A O 1
ATOM 1241 N N . ARG A 1 164 ? 9.788 3.727 -18.338 1.00 97.94 164 ARG A N 1
ATOM 1242 C CA . ARG A 1 164 ? 9.161 2.924 -19.401 1.00 97.94 164 ARG A CA 1
ATOM 1243 C C . ARG A 1 164 ? 9.429 3.538 -20.770 1.00 97.94 164 ARG A C 1
ATOM 1245 O O . ARG A 1 164 ? 9.874 2.817 -21.658 1.00 97.94 164 ARG A O 1
ATOM 1252 N N . GLU A 1 165 ? 9.256 4.848 -20.914 1.00 97.50 165 GLU A N 1
ATOM 1253 C CA . GLU A 1 165 ? 9.545 5.567 -22.155 1.00 97.50 165 GLU A CA 1
ATOM 1254 C C . GLU A 1 165 ? 11.015 5.434 -22.562 1.00 97.50 165 GLU A C 1
ATOM 1256 O O . GLU A 1 165 ? 11.302 5.096 -23.707 1.00 97.50 165 GLU A O 1
ATOM 1261 N N . GLU A 1 166 ? 11.958 5.608 -21.636 1.00 97.94 166 GLU A N 1
ATOM 1262 C CA . GLU A 1 166 ? 13.388 5.429 -21.907 1.00 97.94 166 GLU A CA 1
ATOM 1263 C C . GLU A 1 166 ? 13.713 4.001 -22.358 1.00 97.94 166 GLU A C 1
ATOM 1265 O O . GLU A 1 166 ? 14.483 3.799 -23.302 1.00 97.94 166 GLU A O 1
ATOM 1270 N N . ARG A 1 167 ? 13.101 2.994 -21.725 1.00 97.88 167 ARG A N 1
ATOM 1271 C CA . ARG A 1 167 ? 13.274 1.586 -22.108 1.00 97.88 167 ARG A CA 1
ATOM 1272 C C . ARG A 1 167 ? 12.706 1.303 -23.490 1.00 97.88 167 ARG A C 1
ATOM 1274 O O . ARG A 1 167 ? 13.375 0.654 -24.292 1.00 97.88 167 ARG A O 1
ATOM 1281 N N . GLU A 1 168 ? 11.512 1.798 -23.785 1.00 96.94 168 GLU A N 1
ATOM 1282 C CA . GLU A 1 168 ? 10.894 1.653 -25.101 1.00 96.94 168 GLU A CA 1
ATOM 1283 C C . GLU A 1 168 ? 11.694 2.378 -26.181 1.00 96.94 168 GLU A C 1
ATOM 1285 O O . GLU A 1 168 ? 11.924 1.824 -27.255 1.00 96.94 168 GLU A O 1
ATOM 1290 N N . GLN A 1 169 ? 12.168 3.593 -25.907 1.00 95.88 169 GLN A N 1
ATOM 1291 C CA . GLN A 1 169 ? 13.016 4.345 -26.824 1.00 95.88 169 GLN A CA 1
ATOM 1292 C C . GLN A 1 169 ? 14.355 3.637 -27.054 1.00 95.88 169 GLN A C 1
ATOM 1294 O O . GLN A 1 169 ? 14.806 3.551 -28.194 1.00 95.88 169 GLN A O 1
ATOM 1299 N N . ALA A 1 170 ? 14.983 3.082 -26.016 1.00 96.50 170 ALA A N 1
ATOM 1300 C CA . ALA A 1 170 ? 16.211 2.303 -26.152 1.00 96.50 170 ALA A CA 1
ATOM 1301 C C . ALA A 1 170 ? 15.988 1.003 -26.942 1.00 96.50 170 ALA A C 1
ATOM 1303 O O . ALA A 1 170 ? 16.814 0.650 -27.785 1.00 96.50 170 ALA A O 1
ATOM 1304 N N . ALA A 1 171 ? 14.869 0.308 -26.718 1.00 96.38 171 ALA A N 1
ATOM 1305 C CA . ALA A 1 171 ? 14.494 -0.879 -27.481 1.00 96.38 171 ALA A CA 1
ATOM 1306 C C . ALA A 1 171 ? 14.234 -0.541 -28.957 1.00 96.38 171 ALA A C 1
ATOM 1308 O O . ALA A 1 171 ? 14.771 -1.209 -29.837 1.00 96.38 171 ALA A O 1
ATOM 1309 N N . LYS A 1 172 ? 13.500 0.545 -29.235 1.00 95.69 172 LYS A N 1
ATOM 1310 C CA . LYS A 1 172 ? 13.266 1.058 -30.595 1.00 95.69 172 LYS A CA 1
ATOM 1311 C C . LYS A 1 172 ? 14.576 1.449 -31.286 1.00 95.69 172 LYS A C 1
ATOM 1313 O O . LYS A 1 172 ? 14.784 1.066 -32.433 1.00 95.69 172 LYS A O 1
ATOM 1318 N N . LYS A 1 173 ? 15.489 2.142 -30.592 1.00 95.69 173 LYS A N 1
ATOM 1319 C CA . LYS A 1 173 ? 16.825 2.484 -31.117 1.00 95.69 173 LYS A CA 1
ATOM 1320 C C . LYS A 1 173 ? 17.652 1.234 -31.426 1.00 95.69 173 LYS A C 1
ATOM 1322 O O . LYS A 1 173 ? 18.197 1.136 -32.520 1.00 95.69 173 LYS A O 1
ATOM 1327 N N . ARG A 1 174 ? 17.686 0.243 -30.524 1.00 93.88 174 ARG A N 1
ATOM 1328 C CA . ARG A 1 174 ? 18.373 -1.036 -30.779 1.00 93.88 174 ARG A CA 1
ATOM 1329 C C . ARG A 1 174 ? 17.774 -1.798 -31.957 1.00 93.88 174 ARG A C 1
ATOM 1331 O O . ARG A 1 174 ? 18.536 -2.290 -32.780 1.00 93.88 174 ARG A O 1
ATOM 1338 N N . ALA A 1 175 ? 16.448 -1.868 -32.063 1.00 93.25 175 ALA A N 1
ATOM 1339 C CA . ALA A 1 175 ? 15.779 -2.523 -33.183 1.00 93.25 175 ALA A CA 1
ATOM 1340 C C . ALA A 1 175 ? 16.101 -1.824 -34.514 1.00 93.25 175 ALA A C 1
ATOM 1342 O O . ALA A 1 175 ? 16.497 -2.485 -35.470 1.00 93.25 175 ALA A O 1
ATOM 1343 N N . ALA A 1 176 ? 16.029 -0.490 -34.564 1.00 92.12 176 ALA A N 1
ATOM 1344 C CA . ALA A 1 176 ? 16.389 0.279 -35.754 1.00 92.12 176 ALA A CA 1
ATOM 1345 C C . ALA A 1 176 ? 17.861 0.064 -36.150 1.00 92.12 176 ALA A C 1
ATOM 1347 O O . ALA A 1 176 ? 18.152 -0.267 -37.298 1.00 92.12 176 ALA A O 1
ATOM 1348 N N . GLU A 1 177 ? 18.798 0.154 -35.204 1.00 90.25 177 GLU A N 1
ATOM 1349 C CA . GLU A 1 177 ? 20.213 -0.125 -35.477 1.00 90.25 177 GLU A CA 1
ATOM 1350 C C . GLU A 1 177 ? 20.459 -1.558 -35.949 1.00 90.25 177 GLU A C 1
ATOM 1352 O O . GLU A 1 177 ? 21.317 -1.781 -36.802 1.00 90.25 177 GLU A O 1
ATOM 1357 N N . GLN A 1 178 ? 19.737 -2.531 -35.394 1.00 91.06 178 GLN A N 1
ATOM 1358 C CA . GLN A 1 178 ? 19.854 -3.926 -35.791 1.00 91.06 178 GLN A CA 1
ATOM 1359 C C . GLN A 1 178 ? 19.353 -4.127 -37.222 1.00 91.06 178 GLN A C 1
ATOM 1361 O O . GLN A 1 178 ? 20.086 -4.687 -38.026 1.00 91.06 178 GLN A O 1
ATOM 1366 N N . THR A 1 179 ? 18.204 -3.552 -37.594 1.00 90.25 179 THR A N 1
ATOM 1367 C CA . THR A 1 179 ? 17.710 -3.615 -38.982 1.00 90.25 179 THR A CA 1
ATOM 1368 C C . THR A 1 179 ? 18.671 -2.973 -39.988 1.00 90.25 179 THR A C 1
ATOM 1370 O O . THR A 1 179 ? 18.894 -3.533 -41.057 1.00 90.25 179 THR A O 1
ATOM 1373 N N . VAL A 1 180 ? 19.315 -1.849 -39.644 1.00 90.81 180 VAL A N 1
ATOM 1374 C CA . VAL A 1 180 ? 20.327 -1.212 -40.508 1.00 90.81 180 VAL A CA 1
ATOM 1375 C C . VAL A 1 180 ? 21.592 -2.067 -40.604 1.00 90.81 180 VAL A C 1
ATOM 1377 O O . VAL A 1 180 ? 22.142 -2.232 -41.692 1.00 90.81 180 VAL A O 1
ATOM 1380 N N . LYS A 1 181 ? 22.058 -2.640 -39.487 1.00 90.06 181 LYS A N 1
ATOM 1381 C CA . LYS A 1 181 ? 23.221 -3.543 -39.470 1.00 90.06 181 LYS A CA 1
ATOM 1382 C C . LYS A 1 181 ? 22.949 -4.821 -40.261 1.00 90.06 181 LYS A C 1
ATOM 1384 O O . LYS A 1 181 ? 23.838 -5.266 -40.980 1.00 90.06 181 LYS A O 1
ATOM 1389 N N . ASP A 1 182 ? 21.749 -5.379 -40.166 1.00 86.62 182 ASP A N 1
ATOM 1390 C CA . ASP A 1 182 ? 21.351 -6.586 -40.888 1.00 86.62 182 ASP A CA 1
ATOM 1391 C C . ASP A 1 182 ? 21.172 -6.304 -42.384 1.00 86.62 182 ASP A C 1
ATOM 1393 O O . ASP A 1 182 ? 21.683 -7.067 -43.199 1.00 86.62 182 ASP A O 1
ATOM 1397 N N . ALA A 1 183 ? 20.588 -5.163 -42.767 1.00 86.38 183 ALA A N 1
ATOM 1398 C CA . ALA A 1 183 ? 20.533 -4.723 -44.164 1.00 86.38 183 ALA A CA 1
ATOM 1399 C C . ALA A 1 183 ? 21.934 -4.467 -44.753 1.00 86.38 183 ALA A C 1
ATOM 1401 O O . ALA A 1 183 ? 22.219 -4.871 -45.879 1.00 86.38 183 ALA A O 1
ATOM 1402 N N . ALA A 1 184 ? 22.844 -3.857 -43.984 1.00 85.25 184 ALA A N 1
ATOM 1403 C CA . ALA A 1 184 ? 24.235 -3.652 -44.394 1.00 85.25 184 ALA A CA 1
ATOM 1404 C C . ALA A 1 184 ? 25.031 -4.968 -44.476 1.00 85.25 184 ALA A C 1
ATOM 1406 O O . ALA A 1 184 ? 25.923 -5.113 -45.311 1.00 85.25 184 ALA A O 1
ATOM 1407 N N . ARG A 1 185 ? 24.729 -5.947 -43.613 1.00 83.62 185 ARG A N 1
ATOM 1408 C CA . ARG A 1 185 ? 25.311 -7.296 -43.683 1.00 83.62 185 ARG A CA 1
ATOM 1409 C C . ARG A 1 185 ? 24.766 -8.079 -44.871 1.00 83.62 185 ARG A C 1
ATOM 1411 O O . ARG A 1 185 ? 25.557 -8.742 -45.532 1.00 83.62 185 ARG A O 1
ATOM 1418 N N . ALA A 1 186 ? 23.471 -7.977 -45.158 1.00 83.62 186 ALA A N 1
ATOM 1419 C CA . ALA A 1 186 ? 22.839 -8.604 -46.313 1.00 83.62 186 ALA A CA 1
ATOM 1420 C C . ALA A 1 186 ? 23.400 -8.042 -47.627 1.00 83.62 186 ALA A C 1
ATOM 1422 O O . ALA A 1 186 ? 23.826 -8.820 -48.474 1.00 83.62 186 ALA A O 1
ATOM 1423 N N . SER A 1 187 ? 23.531 -6.717 -47.757 1.00 79.56 187 SER A N 1
ATOM 1424 C CA . SER A 1 187 ? 24.135 -6.103 -48.949 1.00 79.56 187 SER A CA 1
ATOM 1425 C C . SER A 1 187 ? 25.624 -6.432 -49.096 1.00 79.56 187 SER A C 1
ATOM 1427 O O . SER A 1 187 ? 26.102 -6.673 -50.203 1.00 79.56 187 SER A O 1
ATOM 1429 N N . LYS A 1 188 ? 26.373 -6.524 -47.987 1.00 79.06 188 LYS A N 1
ATOM 1430 C CA . LYS A 1 188 ? 27.772 -6.979 -48.017 1.00 79.06 188 LYS A CA 1
ATOM 1431 C C . LYS A 1 188 ? 27.892 -8.466 -48.367 1.00 79.06 188 LYS A C 1
ATOM 1433 O O . LYS A 1 188 ? 28.838 -8.837 -49.053 1.00 79.06 188 LYS A O 1
ATOM 1438 N N . ALA A 1 189 ? 26.956 -9.307 -47.927 1.00 76.88 189 ALA A N 1
ATOM 1439 C CA . ALA A 1 189 ? 26.911 -10.724 -48.279 1.00 76.88 189 ALA A CA 1
ATOM 1440 C C . ALA A 1 189 ? 26.550 -10.928 -49.763 1.00 76.88 189 ALA A C 1
ATOM 1442 O O . ALA A 1 189 ? 27.251 -11.678 -50.442 1.00 76.88 189 ALA A O 1
ATOM 1443 N N . GLU A 1 190 ? 25.557 -10.199 -50.291 1.00 66.06 190 GLU A N 1
ATOM 1444 C CA . GLU A 1 190 ? 25.178 -10.195 -51.718 1.00 66.06 190 GLU A CA 1
ATOM 1445 C C . GLU A 1 190 ? 26.241 -9.592 -52.648 1.00 66.06 190 GLU A C 1
ATOM 1447 O O . GLU A 1 190 ? 26.278 -9.937 -53.825 1.00 66.06 190 GLU A O 1
ATOM 1452 N N . ALA A 1 191 ? 27.150 -8.753 -52.145 1.00 61.22 191 ALA A N 1
ATOM 1453 C CA . ALA A 1 191 ? 28.306 -8.272 -52.908 1.00 61.22 191 ALA A CA 1
ATOM 1454 C C . ALA A 1 191 ? 29.490 -9.268 -52.934 1.00 61.22 191 ALA A C 1
ATOM 1456 O O . ALA A 1 191 ? 30.432 -9.084 -53.702 1.00 61.22 191 ALA A O 1
ATOM 1457 N N . THR A 1 192 ? 29.460 -10.330 -52.116 1.00 59.22 192 THR A N 1
ATOM 1458 C CA . THR A 1 192 ? 30.517 -11.363 -52.038 1.00 59.22 192 THR A CA 1
ATOM 1459 C C . THR A 1 192 ? 30.218 -12.760 -52.638 1.00 59.22 192 THR A C 1
ATOM 1461 O O . THR A 1 192 ? 31.003 -13.671 -52.366 1.00 59.22 192 THR A O 1
ATOM 1464 N N . PRO A 1 193 ? 29.184 -13.020 -53.471 1.00 54.00 193 PRO A N 1
ATOM 1465 C CA . PRO A 1 193 ? 28.916 -14.365 -53.981 1.00 54.00 193 PRO A CA 1
ATOM 1466 C C . PRO A 1 193 ? 29.727 -14.769 -55.229 1.00 54.00 193 PRO A C 1
ATOM 1468 O O . PRO A 1 193 ? 29.445 -15.822 -55.792 1.00 54.00 193 PRO A O 1
ATOM 1471 N N . SER A 1 194 ? 30.738 -14.014 -55.683 1.00 51.06 194 SER A N 1
ATOM 1472 C CA . SER A 1 194 ? 31.394 -14.290 -56.982 1.00 51.06 194 SER A CA 1
ATOM 1473 C C . SER A 1 194 ? 32.900 -14.600 -56.976 1.00 51.06 194 SER A C 1
ATOM 1475 O O . SER A 1 194 ? 33.482 -14.699 -58.049 1.00 51.06 194 SER A O 1
ATOM 1477 N N . LEU A 1 195 ? 33.557 -14.829 -55.827 1.00 52.53 195 LEU A N 1
ATOM 1478 C CA . LEU A 1 195 ? 35.017 -15.092 -55.791 1.00 52.53 195 LEU A CA 1
ATOM 1479 C C . LEU A 1 195 ? 35.447 -16.445 -55.198 1.00 52.53 195 LEU A C 1
ATOM 1481 O O . LEU A 1 195 ? 36.599 -16.614 -54.803 1.00 52.53 195 LEU A O 1
ATOM 1485 N N . LYS A 1 196 ? 34.550 -17.438 -55.157 1.00 57.59 196 LYS A N 1
ATOM 1486 C CA . LYS A 1 196 ? 34.901 -18.833 -54.823 1.00 57.59 196 LYS A CA 1
ATOM 1487 C C . LYS A 1 196 ? 34.157 -19.844 -55.695 1.00 57.59 196 LYS A C 1
ATOM 1489 O O . LYS A 1 196 ? 33.392 -20.661 -55.194 1.00 57.59 196 LYS A O 1
ATOM 1494 N N . LYS A 1 197 ? 34.390 -19.808 -57.004 1.00 53.28 197 LYS A N 1
ATOM 1495 C CA . LYS A 1 197 ? 34.130 -20.957 -57.878 1.00 53.28 197 LYS A CA 1
ATOM 1496 C C . LYS A 1 197 ? 35.015 -20.860 -59.112 1.00 53.28 197 LYS A C 1
ATOM 1498 O O . LYS A 1 197 ? 34.499 -20.506 -60.147 1.00 53.28 197 LYS A O 1
ATOM 1503 N N . ASP A 1 198 ? 36.317 -21.100 -58.954 1.00 52.25 198 ASP A N 1
ATOM 1504 C CA . ASP A 1 198 ? 37.253 -21.462 -60.035 1.00 52.25 198 ASP A CA 1
ATOM 1505 C C . ASP A 1 198 ? 38.609 -21.859 -59.417 1.00 52.25 198 ASP A C 1
ATOM 1507 O O . ASP A 1 198 ? 39.601 -21.141 -59.485 1.00 52.25 198 ASP A O 1
ATOM 1511 N N . THR A 1 199 ? 38.667 -23.018 -58.758 1.00 50.09 199 THR A N 1
ATOM 1512 C CA . THR A 1 199 ? 39.925 -23.779 -58.685 1.00 50.09 199 THR A CA 1
ATOM 1513 C C . THR A 1 199 ? 39.749 -24.972 -59.616 1.00 50.09 199 THR A C 1
ATOM 1515 O O . THR A 1 199 ? 39.032 -25.905 -59.237 1.00 50.09 199 THR A O 1
ATOM 1518 N N . PRO A 1 200 ? 40.303 -24.951 -60.843 1.00 47.31 200 PRO A N 1
ATOM 1519 C CA . PRO A 1 200 ? 40.173 -26.083 -61.742 1.00 47.31 200 PRO A CA 1
ATOM 1520 C C . PRO A 1 200 ? 40.919 -27.285 -61.162 1.00 47.31 200 PRO A C 1
ATOM 1522 O O . PRO A 1 200 ? 42.091 -27.212 -60.792 1.00 47.31 200 PRO A O 1
ATOM 1525 N N . ALA A 1 201 ? 40.195 -28.396 -61.073 1.00 58.47 201 ALA A N 1
ATOM 1526 C CA . ALA A 1 201 ? 40.767 -29.715 -60.905 1.00 58.47 201 ALA A CA 1
ATOM 1527 C C . ALA A 1 201 ? 41.607 -30.088 -62.142 1.00 58.47 201 ALA A C 1
ATOM 1529 O O . ALA A 1 201 ? 41.195 -29.837 -63.273 1.00 58.47 201 ALA A O 1
ATOM 1530 N N . GLY A 1 202 ? 42.736 -30.763 -61.907 1.00 43.47 202 GLY A N 1
ATOM 1531 C CA . GLY A 1 202 ? 43.602 -31.353 -62.935 1.00 43.47 202 GLY A CA 1
ATOM 1532 C C . GLY A 1 202 ? 44.788 -30.455 -63.309 1.00 43.47 202 GLY A C 1
ATOM 1533 O O . GLY A 1 202 ? 44.669 -29.244 -63.355 1.00 43.47 202 GLY A O 1
ATOM 1534 N N . SER A 1 203 ? 45.985 -30.947 -63.606 1.00 45.00 203 SER A N 1
ATOM 1535 C CA . SER A 1 203 ? 46.465 -32.311 -63.802 1.00 45.00 203 SER A CA 1
ATOM 1536 C C . SER A 1 203 ? 47.966 -32.232 -64.121 1.00 45.00 203 SER A C 1
ATOM 1538 O O . SER A 1 203 ? 48.345 -31.415 -64.953 1.00 45.00 203 SER A O 1
ATOM 1540 N N . GLY A 1 204 ? 48.770 -33.155 -63.585 1.00 49.09 204 GLY A N 1
ATOM 1541 C CA . GLY A 1 204 ? 49.856 -33.791 -64.343 1.00 49.09 204 GLY A CA 1
ATOM 1542 C C . GLY A 1 204 ? 51.280 -33.211 -64.298 1.00 49.09 204 GLY A C 1
ATOM 1543 O O . GLY A 1 204 ? 51.494 -32.061 -64.650 1.00 49.09 204 GLY A O 1
ATOM 1544 N N . LYS A 1 205 ? 52.226 -34.153 -64.083 1.00 50.12 205 LYS A N 1
ATOM 1545 C CA . LYS A 1 205 ? 53.573 -34.279 -64.702 1.00 50.12 205 LYS A CA 1
ATOM 1546 C C . LYS A 1 205 ? 54.602 -33.197 -64.301 1.00 50.12 205 LYS A C 1
ATOM 1548 O O . LYS A 1 205 ? 54.337 -32.022 -64.462 1.00 50.12 205 LYS A O 1
ATOM 1553 N N . LYS A 1 206 ? 55.824 -33.482 -63.850 1.00 45.94 206 LYS A N 1
ATOM 1554 C CA . LYS A 1 206 ? 56.739 -34.637 -63.857 1.00 45.94 206 LYS A CA 1
ATOM 1555 C C . LYS A 1 206 ? 57.604 -34.563 -62.599 1.00 45.94 206 LYS A C 1
ATOM 1557 O O . LYS A 1 206 ? 57.779 -33.429 -62.105 1.00 45.94 206 LYS A O 1
#

Foldseek 3Di:
DDDDDDDDPPDDPPPPPPDDPDPDDPDPPPDDDQDPVNVVVVVVVVVCVVVVVVVVVVVVVVPDPDDDDDDDDDDPDDDDPPPPPVPPPDCVVVDDDPDPPDDDDDDDDPVPPPVPPVPPDPPQPPVRVVVVVVVVVVVVVVVCLVVQVDPVSVVVVVVVVVVVVVVVVVVVVVVVVVVVVVVVVVVVVVVPPPDPDDPDDDDDDD

Secondary structure (DSSP, 8-state):
--------PPPP-------------SSSS------HHHHHHHHHHHHHHHHHHHHHHHHHHTT--------------------------GGGGTS----TT--------GGG----TTSTT----HHHHHHHHHHHHHHHHHHHHHTT-SHHHHHHHHHHHHHHHHHHHHHHHHHHHHHHHHHHHHHHHHTSTTSSS---------